Protein AF-A0A7X6SFN0-F1 (afdb_monomer)

Nearest PDB structures (foldseek):
  1f2t-assembly1_A  TM=5.567E-01  e=1.094E-03  Pyrococcus furiosus
  5xg3-assembly1_A  TM=4.156E-01  e=2.829E-03  Bacillus subtilis subsp. subtilis str. 168

Radius of gyration: 26.87 Å; Cα contacts (8 Å, |Δi|>4): 386; chains: 1; bounding box: 76×61×63 Å

Mean predicted aligned error: 12.61 Å

Foldseek 3Di:
DAFAKKWWDQFALRQPHIDIDGADDNDGDDDDDPSPCPVVRLVLVLLFAPAEPPRDDWAFPVRGHDDPGKMKIWDQADPDPVPGDPVSVVCVVVVHGGAIWMWGWDDDPRTIHTHDIPDDCVRRVPDHHYRDDPPDDLLCCQAQNNLLLVLLLQVLVCVVCVVVVGPVVVLVVVVVVQVVVQVDVVNVVVQVVVQVVQCVVQPPDDRDGDGDHDDRRDSVNVSNVDGDWDAPDPDPVRTHRPVPDDPVVSVVVSVVSNVSSDHDPPPDDDPPDPDPDDDDDDDDDPPDDPVNVVVVVVVVVVVVVVVVVCLVSHSHHD

Solvent-accessible surface area (backbone atoms only — not comparable to full-atom values): 18799 Å² total; per-residue (Å²): 61,26,65,31,36,39,36,35,29,14,40,53,70,13,28,88,49,69,46,74,48,79,36,92,40,83,74,68,84,92,82,76,65,91,85,68,31,66,67,42,53,58,50,40,55,55,55,49,40,90,47,45,38,66,74,78,75,89,42,57,32,85,41,49,44,56,85,68,33,37,25,36,42,33,37,36,66,49,91,46,78,89,71,35,41,62,69,45,50,51,34,52,73,73,73,44,74,61,37,54,45,41,19,38,55,41,79,49,96,66,18,56,36,63,55,72,55,79,52,64,62,89,47,51,71,88,47,74,42,81,59,81,66,89,87,62,55,54,53,48,47,50,31,58,77,42,21,62,61,58,39,40,34,52,55,46,44,27,74,76,40,64,87,71,50,39,72,64,49,54,36,55,51,50,47,53,54,50,56,54,54,51,70,33,69,72,47,51,54,49,31,54,53,50,37,54,53,45,57,66,71,45,71,92,55,87,90,75,86,63,78,77,80,75,81,80,73,43,70,71,48,55,22,40,73,48,68,61,64,56,47,96,55,104,41,79,89,68,36,36,54,51,89,83,46,60,67,68,59,46,49,50,48,49,50,51,51,58,56,66,35,54,76,71,82,80,73,71,75,72,80,74,74,85,72,80,80,77,86,80,86,88,88,83,87,75,87,71,50,74,65,56,53,50,49,54,49,51,52,50,52,51,52,52,50,49,53,50,52,52,34,74,72,37,97,75,59,129

Secondary structure (DSSP, 8-state):
-EEEEEEEESBGGGSSS-EEEE--SSS------TTSSHHHHHHHHHHH-SSEESPPPPPBGGGB-SSP-EEEEEEE--SSTTT--HHHHHHHHTTPPPPEEEEEEEEETTEEEE---SS-HHHHTT--EE---TT--HHHHHBTS-THHHHHHHHHHHHH-GGG-HHHHHHHHHHHHHHHHHTSHHHHHHHHHHHHHHHHHTTTS-------PPPP--HHHHHHH-B-EE-SSS-STT-EEGGGS-HHHHHHHHHHHHHHTS--TT-SPPPPP----------------HHHHHHHHHHHHHHHHHHHHHHHTSSS--

Structure (mmCIF, N/CA/C/O backbone):
data_AF-A0A7X6SFN0-F1
#
_entry.id   AF-A0A7X6SFN0-F1
#
loop_
_atom_site.group_PDB
_atom_site.id
_atom_site.type_symbol
_atom_site.label_atom_id
_atom_site.label_alt_id
_atom_site.label_comp_id
_atom_site.label_asym_id
_atom_site.label_entity_id
_atom_site.label_seq_id
_atom_site.pdbx_PDB_ins_code
_atom_site.Cartn_x
_atom_site.Cartn_y
_atom_site.Cartn_z
_atom_site.occupancy
_atom_site.B_iso_or_equiv
_atom_site.auth_seq_id
_atom_site.auth_comp_id
_atom_site.auth_asym_id
_atom_site.auth_atom_id
_atom_site.pdbx_PDB_model_num
ATOM 1 N N . MET A 1 1 ? 5.021 -15.326 -13.298 1.00 91.75 1 MET A N 1
ATOM 2 C CA . MET A 1 1 ? 5.061 -14.004 -13.899 1.00 91.75 1 MET A CA 1
ATOM 3 C C . MET A 1 1 ? 5.845 -13.159 -12.934 1.00 91.75 1 MET A C 1
ATOM 5 O O . MET A 1 1 ? 5.574 -13.228 -11.736 1.00 91.75 1 MET A O 1
ATOM 9 N N . TYR A 1 2 ? 6.841 -12.448 -13.428 1.00 93.81 2 TYR A N 1
ATOM 10 C CA . TYR A 1 2 ? 7.712 -11.588 -12.638 1.00 93.81 2 TYR A CA 1
ATOM 11 C C . TYR A 1 2 ? 8.067 -10.354 -13.460 1.00 93.81 2 TYR A C 1
ATOM 13 O O . TYR A 1 2 ? 7.982 -10.385 -14.687 1.00 93.81 2 TYR A O 1
ATOM 21 N N . LEU A 1 3 ? 8.435 -9.270 -12.780 1.00 95.81 3 LEU A N 1
ATOM 22 C CA . LEU A 1 3 ? 9.024 -8.108 -13.434 1.00 95.81 3 LEU A CA 1
ATOM 23 C C . LEU A 1 3 ? 10.387 -8.544 -13.977 1.00 95.81 3 LEU A C 1
ATOM 25 O O . LEU A 1 3 ? 11.249 -8.880 -13.177 1.00 95.81 3 LEU A O 1
ATOM 29 N N . LYS A 1 4 ? 10.558 -8.591 -15.299 1.00 96.69 4 LYS A N 1
ATOM 30 C CA . LYS A 1 4 ? 11.780 -9.047 -15.976 1.00 96.69 4 LYS A CA 1
ATOM 31 C C . LYS A 1 4 ? 12.773 -7.915 -16.147 1.00 96.69 4 LYS A C 1
ATOM 33 O O . LYS A 1 4 ? 13.965 -8.097 -15.928 1.00 96.69 4 LYS A O 1
ATOM 38 N N . ARG A 1 5 ? 12.292 -6.759 -16.590 1.00 97.44 5 ARG A N 1
ATOM 39 C CA . ARG A 1 5 ? 13.149 -5.653 -16.997 1.00 97.44 5 ARG A CA 1
ATOM 40 C C . ARG A 1 5 ? 12.562 -4.339 -16.531 1.00 97.44 5 ARG A C 1
ATOM 42 O O . ARG A 1 5 ? 11.355 -4.118 -16.621 1.00 97.44 5 ARG A O 1
ATOM 49 N N . ILE A 1 6 ? 13.441 -3.469 -16.057 1.00 97.31 6 ILE A N 1
ATOM 50 C CA . ILE A 1 6 ? 13.146 -2.065 -15.826 1.00 97.31 6 ILE A CA 1
ATOM 51 C C . ILE A 1 6 ? 14.203 -1.201 -16.500 1.00 97.31 6 ILE A C 1
ATOM 53 O O . ILE A 1 6 ? 15.401 -1.455 -16.390 1.00 97.31 6 ILE A O 1
ATOM 57 N N . GLU A 1 7 ? 13.745 -0.166 -17.183 1.00 97.62 7 GLU A N 1
ATOM 58 C CA . GLU A 1 7 ? 14.583 0.829 -17.834 1.00 97.62 7 GLU A CA 1
ATOM 59 C C . GLU A 1 7 ? 14.146 2.217 -17.381 1.00 97.62 7 GLU A C 1
ATOM 61 O O . GLU A 1 7 ? 12.960 2.545 -17.387 1.00 97.62 7 GLU A O 1
ATOM 66 N N . VAL A 1 8 ? 15.109 3.015 -16.929 1.00 97.38 8 VAL A N 1
ATOM 67 C CA . VAL A 1 8 ? 14.873 4.335 -16.347 1.00 97.38 8 VAL A CA 1
ATOM 68 C C . VAL A 1 8 ? 15.702 5.355 -17.102 1.00 97.38 8 VAL A C 1
ATOM 70 O O . VAL A 1 8 ? 16.925 5.239 -17.145 1.00 97.38 8 VAL A O 1
ATOM 73 N N . GLU A 1 9 ? 15.065 6.404 -17.604 1.00 96.62 9 GLU A N 1
ATOM 74 C CA . GLU A 1 9 ? 15.709 7.486 -18.348 1.00 96.62 9 GLU A CA 1
ATOM 75 C C . GLU A 1 9 ? 15.341 8.845 -17.746 1.00 96.62 9 GLU A C 1
ATOM 77 O O . GLU A 1 9 ? 14.193 9.075 -17.355 1.00 96.62 9 GLU A O 1
ATOM 82 N N . GLY A 1 10 ? 16.318 9.747 -17.643 1.00 94.81 10 GLY A N 1
ATOM 83 C CA . GLY A 1 10 ? 16.071 11.127 -17.236 1.00 94.81 10 GLY A CA 1
ATOM 84 C C . GLY A 1 10 ? 15.678 11.294 -15.763 1.00 94.81 10 GLY A C 1
ATOM 85 O O . GLY A 1 10 ? 15.095 12.323 -15.414 1.00 94.81 10 GLY A O 1
ATOM 86 N N . TYR A 1 11 ? 15.985 10.326 -14.886 1.00 96.06 11 TYR A N 1
ATOM 87 C CA . TYR A 1 11 ? 15.599 10.339 -13.468 1.00 96.06 11 TYR A CA 1
ATOM 88 C C . TYR A 1 11 ? 16.749 9.944 -12.523 1.00 96.06 11 TYR A C 1
ATOM 90 O O . TYR A 1 11 ? 17.308 8.852 -12.590 1.00 96.06 11 TYR A O 1
ATOM 98 N N . ARG A 1 12 ? 17.091 10.825 -11.579 1.00 93.62 12 ARG A N 1
ATOM 99 C CA . ARG A 1 12 ? 18.180 10.673 -10.598 1.00 93.62 12 ARG A CA 1
ATOM 100 C C . ARG A 1 12 ? 19.481 10.196 -11.247 1.00 93.62 12 ARG A C 1
ATOM 102 O O . ARG A 1 12 ? 20.026 10.872 -12.109 1.00 93.62 12 ARG A O 1
ATOM 109 N N . ALA A 1 13 ? 19.985 9.029 -10.840 1.00 91.75 13 ALA A N 1
ATOM 110 C CA . ALA A 1 13 ? 21.224 8.466 -11.369 1.00 91.75 13 ALA A CA 1
ATOM 111 C C . ALA A 1 13 ? 21.153 8.163 -12.878 1.00 91.75 13 ALA A C 1
ATOM 113 O O . ALA A 1 13 ? 22.202 8.031 -13.496 1.00 91.75 13 ALA A O 1
ATOM 114 N N . SER A 1 14 ? 19.950 8.091 -13.469 1.00 91.38 14 SER A N 1
ATOM 115 C CA . SER A 1 14 ? 19.765 7.942 -14.915 1.00 91.38 14 SER A CA 1
ATOM 116 C C . SER A 1 14 ? 19.553 9.261 -15.669 1.00 91.38 14 SER A C 1
ATOM 118 O O . SER A 1 14 ? 19.150 9.258 -16.830 1.00 91.38 14 SER A O 1
ATOM 120 N N . ALA A 1 15 ? 19.819 10.410 -15.034 1.00 85.69 15 ALA A N 1
ATOM 121 C CA . ALA A 1 15 ? 19.625 11.726 -15.645 1.00 85.69 15 ALA A CA 1
ATOM 122 C C . ALA A 1 15 ? 20.451 11.944 -16.926 1.00 85.69 15 ALA A C 1
ATOM 124 O O . ALA A 1 15 ? 19.986 12.642 -17.822 1.00 85.69 15 ALA A O 1
ATOM 125 N N . ASN A 1 16 ? 21.650 11.355 -17.004 1.00 85.25 16 ASN A N 1
ATOM 126 C CA . ASN A 1 16 ? 22.573 11.525 -18.134 1.00 85.25 16 ASN A CA 1
ATOM 127 C C . ASN A 1 16 ? 22.670 10.288 -19.038 1.00 85.25 16 ASN A C 1
ATOM 129 O O . ASN A 1 16 ? 23.074 10.406 -20.190 1.00 85.25 16 ASN A O 1
ATOM 133 N N . ALA A 1 17 ? 22.356 9.105 -18.511 1.00 89.94 17 ALA A N 1
ATOM 134 C CA . ALA A 1 17 ? 22.403 7.846 -19.243 1.00 89.94 17 ALA A CA 1
ATOM 135 C C . ALA A 1 17 ? 21.333 6.898 -18.688 1.00 89.94 17 ALA A C 1
ATOM 137 O O . ALA A 1 17 ? 21.180 6.830 -17.465 1.00 89.94 17 ALA A O 1
ATOM 138 N N . PRO A 1 18 ? 20.607 6.160 -19.542 1.00 93.44 18 PRO A N 1
ATOM 139 C CA . PRO A 1 18 ? 19.572 5.252 -19.080 1.00 93.44 18 PRO A CA 1
ATOM 140 C C . PRO A 1 18 ? 20.174 4.136 -18.223 1.00 93.44 18 PRO A C 1
ATOM 142 O O . PRO A 1 18 ? 21.234 3.589 -18.533 1.00 93.44 18 PRO A O 1
ATOM 145 N N . ILE A 1 19 ? 19.479 3.785 -17.142 1.00 95.19 19 ILE A N 1
ATOM 146 C CA . ILE A 1 19 ? 19.819 2.623 -16.319 1.00 95.19 19 ILE A CA 1
ATOM 147 C C . ILE A 1 19 ? 18.834 1.516 -16.664 1.00 95.19 19 ILE A C 1
ATOM 149 O O . ILE A 1 19 ? 17.625 1.689 -16.522 1.00 95.19 19 ILE A O 1
ATOM 153 N N . VAL A 1 20 ? 19.370 0.373 -17.077 1.00 95.69 20 VAL A N 1
ATOM 154 C CA . VAL A 1 20 ? 18.613 -0.850 -17.342 1.00 95.69 20 VAL A CA 1
ATOM 155 C C . VAL A 1 20 ? 18.961 -1.878 -16.274 1.00 95.69 20 VAL A C 1
ATOM 157 O O . VAL A 1 20 ? 20.135 -2.099 -15.978 1.00 95.69 20 VAL A O 1
ATOM 160 N N . CYS A 1 21 ? 17.946 -2.519 -15.707 1.00 95.81 21 CYS A N 1
ATOM 161 C CA . CYS A 1 21 ? 18.104 -3.618 -14.768 1.00 95.81 21 CYS A CA 1
ATOM 162 C C . CYS A 1 21 ? 17.233 -4.797 -15.204 1.00 95.81 21 CYS A C 1
ATOM 164 O O . CYS A 1 21 ? 16.030 -4.646 -15.424 1.00 95.81 21 CYS A O 1
ATOM 166 N N . GLU A 1 22 ? 17.861 -5.966 -15.321 1.00 96.06 22 GLU A N 1
ATOM 167 C CA . GLU A 1 22 ? 17.183 -7.239 -15.550 1.00 96.06 22 GLU A CA 1
ATOM 168 C C . GLU A 1 22 ? 17.081 -8.018 -14.237 1.00 96.06 22 GLU A C 1
ATOM 170 O O . GLU A 1 22 ? 18.016 -8.054 -13.434 1.00 96.06 22 GLU A O 1
ATOM 175 N N . LEU A 1 23 ? 15.919 -8.619 -14.017 1.00 94.75 23 LEU A N 1
ATOM 176 C CA . LEU A 1 23 ? 15.550 -9.367 -12.828 1.00 94.75 23 LEU A CA 1
ATOM 177 C C . LEU A 1 23 ? 15.270 -10.812 -13.245 1.00 94.75 23 LEU A C 1
ATOM 179 O O . LEU A 1 23 ? 14.447 -11.078 -14.120 1.00 94.75 23 LEU A O 1
ATOM 183 N N . CYS A 1 24 ? 15.960 -11.759 -12.615 1.00 88.62 24 CYS A N 1
ATOM 184 C CA . CYS A 1 24 ? 16.024 -13.148 -13.076 1.00 88.62 24 CYS A CA 1
ATOM 185 C C . CYS A 1 24 ? 14.909 -14.054 -12.513 1.00 88.62 24 CYS A C 1
ATOM 187 O O . CYS A 1 24 ? 15.069 -15.274 -12.486 1.00 88.62 24 CYS A O 1
ATOM 189 N N . GLY A 1 25 ? 13.801 -13.486 -12.022 1.00 88.44 25 GLY A N 1
ATOM 190 C CA . GLY A 1 25 ? 12.662 -14.253 -11.510 1.00 88.44 25 GLY A CA 1
ATOM 191 C C . GLY A 1 25 ? 11.831 -13.526 -10.449 1.00 88.44 25 GLY A C 1
ATOM 192 O O . GLY A 1 25 ? 12.028 -12.341 -10.173 1.00 88.44 25 GLY A O 1
ATOM 193 N N . ARG A 1 26 ? 10.901 -14.260 -9.812 1.00 88.44 26 ARG A N 1
ATOM 194 C CA . ARG A 1 26 ? 9.954 -13.730 -8.794 1.00 88.44 26 ARG A CA 1
ATOM 195 C C . ARG A 1 26 ? 10.626 -13.180 -7.541 1.00 88.44 26 ARG A C 1
ATOM 197 O O . ARG A 1 26 ? 10.043 -12.345 -6.858 1.00 88.44 26 ARG A O 1
ATOM 204 N N . PHE A 1 27 ? 11.818 -13.674 -7.232 1.00 89.56 27 PHE A N 1
ATOM 205 C CA . PHE A 1 27 ? 12.669 -13.141 -6.183 1.00 89.56 27 PHE A CA 1
ATOM 206 C C . PHE A 1 27 ? 13.972 -12.689 -6.824 1.00 89.56 27 PHE A C 1
ATOM 208 O O . PHE A 1 27 ? 14.650 -13.479 -7.477 1.00 89.56 27 PHE A O 1
ATOM 215 N N . SER A 1 28 ? 14.301 -11.416 -6.645 1.00 91.12 28 SER A N 1
ATOM 216 C CA . SER A 1 28 ? 15.507 -10.810 -7.193 1.00 91.12 28 SER A CA 1
ATOM 217 C C . SER A 1 28 ? 16.139 -9.902 -6.147 1.00 91.12 28 SER A C 1
ATOM 219 O O . SER A 1 28 ? 15.439 -9.225 -5.394 1.00 91.12 28 SER A O 1
ATOM 221 N N . LEU A 1 29 ? 17.470 -9.888 -6.110 1.00 91.06 29 LEU A N 1
ATOM 222 C CA . LEU A 1 29 ? 18.250 -9.051 -5.208 1.00 91.06 29 LEU A CA 1
ATOM 223 C C . LEU A 1 29 ? 19.078 -8.066 -6.033 1.00 91.06 29 LEU A C 1
ATOM 225 O O . LEU A 1 29 ? 19.897 -8.474 -6.852 1.00 91.06 29 LEU A O 1
ATOM 229 N N . ILE A 1 30 ? 18.881 -6.770 -5.794 1.00 90.81 30 ILE A N 1
ATOM 230 C CA . ILE A 1 30 ? 19.645 -5.713 -6.462 1.00 90.81 30 ILE A CA 1
ATOM 231 C C . ILE A 1 30 ? 20.835 -5.338 -5.578 1.00 90.81 30 ILE A C 1
ATOM 233 O O . ILE A 1 30 ? 20.673 -4.767 -4.498 1.00 90.81 30 ILE A O 1
ATOM 237 N N . LEU A 1 31 ? 22.039 -5.640 -6.059 1.00 90.88 31 LEU A N 1
ATOM 238 C CA . LEU A 1 31 ? 23.306 -5.327 -5.399 1.00 90.88 31 LEU A CA 1
ATOM 239 C C . LEU A 1 31 ? 24.091 -4.300 -6.216 1.00 90.88 31 LEU A C 1
ATOM 241 O O . LEU A 1 31 ? 23.944 -4.199 -7.430 1.00 90.88 31 LEU A O 1
ATOM 245 N N . GLY A 1 32 ? 24.937 -3.520 -5.549 1.00 89.88 32 GLY A N 1
ATOM 246 C CA . GLY A 1 32 ? 25.776 -2.530 -6.219 1.00 89.88 32 GLY A CA 1
ATOM 247 C C . GLY A 1 32 ? 26.429 -1.556 -5.250 1.00 89.88 32 GLY A C 1
ATOM 248 O O . GLY A 1 32 ? 25.994 -1.417 -4.103 1.00 89.88 32 GLY A O 1
ATOM 249 N N . ALA A 1 33 ? 27.457 -0.852 -5.720 1.00 89.19 33 ALA A N 1
ATOM 250 C CA . ALA A 1 33 ? 28.171 0.160 -4.945 1.00 89.19 33 ALA A CA 1
ATOM 251 C C . ALA A 1 33 ? 27.271 1.347 -4.547 1.00 89.19 33 ALA A C 1
ATOM 253 O O . ALA A 1 33 ? 26.186 1.565 -5.100 1.00 89.19 33 ALA A O 1
ATOM 254 N N . ASN A 1 34 ? 27.699 2.137 -3.563 1.00 86.25 34 ASN A N 1
ATOM 255 C CA . ASN A 1 34 ? 27.007 3.382 -3.222 1.00 86.25 34 ASN A CA 1
ATOM 256 C C . ASN A 1 34 ? 27.002 4.327 -4.433 1.00 86.25 34 ASN A C 1
ATOM 258 O O . ASN A 1 34 ? 27.996 4.436 -5.140 1.00 86.25 34 ASN A O 1
ATOM 262 N N . GLY A 1 35 ? 25.858 4.960 -4.702 1.00 83.00 35 GLY A N 1
ATOM 263 C CA . GLY A 1 35 ? 25.683 5.821 -5.877 1.00 83.00 35 GLY A CA 1
ATOM 264 C C . GLY A 1 35 ? 25.384 5.096 -7.197 1.00 83.00 35 GLY A C 1
ATOM 265 O O . GLY A 1 35 ? 25.063 5.764 -8.170 1.00 83.00 35 GLY A O 1
ATOM 266 N N . SER A 1 36 ? 25.373 3.757 -7.248 1.00 88.56 36 SER A N 1
ATOM 267 C CA . SER A 1 36 ? 25.144 2.994 -8.493 1.00 88.56 36 SER A CA 1
ATOM 268 C C . SER A 1 36 ? 23.703 3.022 -9.037 1.00 88.56 36 SER A C 1
ATOM 270 O O . SER A 1 36 ? 23.367 2.240 -9.919 1.00 88.56 36 SER A O 1
ATOM 272 N N . GLY A 1 37 ? 22.812 3.842 -8.473 1.00 90.00 37 GLY A N 1
ATOM 273 C CA . GLY A 1 37 ? 21.417 3.935 -8.919 1.00 90.00 37 GLY A CA 1
ATOM 274 C C . GLY A 1 37 ? 20.446 2.895 -8.343 1.00 90.00 37 GLY A C 1
ATOM 275 O O . GLY A 1 37 ? 19.316 2.821 -8.809 1.00 90.00 37 GLY A O 1
ATOM 276 N N . LYS A 1 38 ? 20.808 2.135 -7.297 1.00 92.38 38 LYS A N 1
ATOM 277 C CA . LYS A 1 38 ? 19.878 1.183 -6.639 1.00 92.38 38 LYS A CA 1
ATOM 278 C C . LYS A 1 38 ? 18.567 1.846 -6.195 1.00 92.38 38 LYS A C 1
ATOM 280 O O . LYS A 1 38 ? 17.485 1.345 -6.482 1.00 92.38 38 LYS A O 1
ATOM 285 N N . THR A 1 39 ? 18.669 2.998 -5.530 1.00 90.75 39 THR A N 1
ATOM 286 C CA . THR A 1 39 ? 17.506 3.791 -5.102 1.00 90.75 39 THR A CA 1
ATOM 287 C C . THR A 1 39 ? 16.709 4.305 -6.298 1.00 90.75 39 THR A C 1
ATOM 289 O O . THR A 1 39 ? 15.486 4.281 -6.255 1.00 90.75 39 THR A O 1
ATOM 292 N N . THR A 1 40 ? 17.390 4.696 -7.383 1.00 94.25 40 THR A N 1
ATOM 293 C CA . THR A 1 40 ? 16.752 5.105 -8.642 1.00 94.25 40 THR A CA 1
ATOM 294 C C . THR A 1 40 ? 15.875 3.991 -9.196 1.00 94.25 40 THR A C 1
ATOM 296 O O . THR A 1 40 ? 14.718 4.248 -9.498 1.00 94.25 40 THR A O 1
ATOM 299 N N . ILE A 1 41 ? 16.389 2.758 -9.278 1.00 94.81 41 ILE A N 1
ATOM 300 C CA . ILE A 1 41 ? 15.607 1.602 -9.735 1.00 94.81 41 ILE A CA 1
ATOM 301 C C . ILE A 1 41 ? 14.414 1.350 -8.810 1.00 94.81 41 ILE A C 1
ATOM 303 O O . ILE A 1 41 ? 13.295 1.214 -9.291 1.00 94.81 41 ILE A O 1
ATOM 307 N N . ASN A 1 42 ? 14.630 1.334 -7.494 1.00 92.12 42 ASN A N 1
ATOM 308 C CA . ASN A 1 42 ? 13.571 1.029 -6.532 1.00 92.12 42 ASN A CA 1
ATOM 309 C C . ASN A 1 42 ? 12.404 2.035 -6.602 1.00 92.12 42 ASN A C 1
ATOM 311 O O . ASN A 1 42 ? 11.239 1.655 -6.686 1.00 92.12 42 ASN A O 1
ATOM 315 N N . GLU A 1 43 ? 12.716 3.331 -6.641 1.00 92.88 43 GLU A N 1
ATOM 316 C CA . GLU A 1 43 ? 11.704 4.377 -6.799 1.00 92.88 43 GLU A CA 1
ATOM 317 C C . GLU A 1 43 ? 11.069 4.360 -8.192 1.00 92.88 43 GLU A C 1
ATOM 319 O O . GLU A 1 43 ? 9.867 4.581 -8.312 1.00 92.88 43 GLU A O 1
ATOM 324 N N . ALA A 1 44 ? 11.839 4.063 -9.243 1.00 95.25 44 ALA A N 1
ATOM 325 C CA . ALA A 1 44 ? 11.320 3.971 -10.602 1.00 95.25 44 ALA A CA 1
ATOM 326 C C . ALA A 1 44 ? 10.301 2.833 -10.751 1.00 95.25 44 ALA A C 1
ATOM 328 O O . ALA A 1 44 ? 9.277 3.044 -11.395 1.00 95.25 44 ALA A O 1
ATOM 329 N N . ILE A 1 45 ? 10.511 1.676 -10.103 1.00 95.38 45 ILE A N 1
ATOM 330 C CA . ILE A 1 45 ? 9.495 0.612 -10.035 1.00 95.38 45 ILE A CA 1
ATOM 331 C C . ILE A 1 45 ? 8.201 1.197 -9.461 1.00 95.38 45 ILE A C 1
ATOM 333 O O . ILE A 1 45 ? 7.148 1.081 -10.081 1.00 95.38 45 ILE A O 1
ATOM 337 N N . ALA A 1 46 ? 8.267 1.895 -8.329 1.00 94.00 46 ALA A N 1
ATOM 338 C CA . ALA A 1 46 ? 7.079 2.483 -7.715 1.00 94.00 46 ALA A CA 1
ATOM 339 C C . ALA A 1 46 ? 6.425 3.604 -8.543 1.00 94.00 46 ALA A C 1
ATOM 341 O O . ALA A 1 46 ? 5.197 3.670 -8.600 1.00 94.00 46 ALA A O 1
ATOM 342 N N . LEU A 1 47 ? 7.211 4.426 -9.244 1.00 94.88 47 LEU A N 1
ATOM 343 C CA . LEU A 1 47 ? 6.702 5.439 -10.171 1.00 94.88 47 LEU A CA 1
ATOM 344 C C . LEU A 1 47 ? 6.054 4.820 -11.414 1.00 94.88 47 LEU A C 1
ATOM 346 O O . LEU A 1 47 ? 5.049 5.344 -11.883 1.00 94.88 47 LEU A O 1
ATOM 350 N N . ALA A 1 48 ? 6.579 3.712 -11.940 1.00 95.62 48 ALA A N 1
ATOM 351 C CA . ALA A 1 48 ? 6.047 3.057 -13.135 1.00 95.62 48 ALA A CA 1
ATOM 352 C C . ALA A 1 48 ? 4.658 2.450 -12.911 1.00 95.62 48 ALA A C 1
ATOM 354 O O . ALA A 1 48 ? 3.860 2.407 -13.842 1.00 95.62 48 ALA A O 1
ATOM 355 N N . HIS A 1 49 ? 4.349 2.007 -11.691 1.00 94.94 49 HIS A N 1
ATOM 356 C CA . HIS A 1 49 ? 3.098 1.317 -11.381 1.00 94.94 49 HIS A CA 1
ATOM 357 C C . HIS A 1 49 ? 1.990 2.316 -11.019 1.00 94.94 49 HIS A C 1
ATOM 359 O O . HIS A 1 49 ? 2.117 3.035 -10.025 1.00 94.94 49 HIS A O 1
ATOM 365 N N . PRO A 1 50 ? 0.880 2.380 -11.782 1.00 91.19 50 PRO A N 1
ATOM 366 C CA . PRO A 1 50 ? -0.225 3.298 -11.483 1.00 91.19 50 PRO A CA 1
ATOM 367 C C . PRO A 1 50 ? -0.914 2.990 -10.157 1.00 91.19 50 PRO A C 1
ATOM 369 O O . PRO A 1 50 ? -1.361 3.897 -9.459 1.00 91.19 50 PRO A O 1
ATOM 372 N N . ARG A 1 51 ? -0.971 1.704 -9.810 1.00 89.12 51 ARG A N 1
ATOM 373 C CA . ARG A 1 51 ? -1.658 1.177 -8.637 1.00 89.12 51 ARG A CA 1
ATOM 374 C C . ARG A 1 51 ? -0.625 0.700 -7.611 1.00 89.12 51 ARG A C 1
ATOM 376 O O . ARG A 1 51 ? -0.336 -0.492 -7.529 1.00 89.12 51 ARG A O 1
ATOM 383 N N . SER A 1 52 ? -0.035 1.638 -6.871 1.00 86.88 52 SER A N 1
ATOM 384 C CA . SER A 1 52 ? 0.989 1.359 -5.856 1.00 86.88 52 SER A CA 1
ATOM 385 C C . SER A 1 52 ? 0.575 1.806 -4.454 1.00 86.88 52 SER A C 1
ATOM 387 O O . SER A 1 52 ? -0.102 2.823 -4.282 1.00 86.88 52 SER A O 1
ATOM 389 N N . PHE A 1 53 ? 0.996 1.037 -3.451 1.00 76.19 53 PHE A N 1
ATOM 390 C CA . PHE A 1 53 ? 0.806 1.349 -2.040 1.00 76.19 53 PHE A CA 1
ATOM 391 C C . PHE A 1 53 ? 2.073 1.022 -1.224 1.00 76.19 53 PHE A C 1
ATOM 393 O O . PHE A 1 53 ? 2.684 -0.020 -1.465 1.00 76.19 53 PHE A O 1
ATOM 400 N N . PRO A 1 54 ? 2.466 1.869 -0.252 1.00 75.56 54 PRO A N 1
ATOM 401 C CA . PRO A 1 54 ? 1.983 3.227 -0.045 1.00 75.56 54 PRO A CA 1
ATOM 402 C C . PRO A 1 54 ? 2.413 4.126 -1.206 1.00 75.56 54 PRO A C 1
ATOM 404 O O . PRO A 1 54 ? 3.319 3.799 -1.978 1.00 75.56 54 PRO A O 1
ATOM 407 N N . ARG A 1 55 ? 1.755 5.280 -1.341 1.00 79.94 55 ARG A N 1
ATOM 408 C CA . ARG A 1 55 ? 2.220 6.289 -2.294 1.00 79.94 55 ARG A CA 1
ATOM 409 C C . ARG A 1 55 ? 3.600 6.771 -1.862 1.00 79.94 55 ARG A C 1
ATOM 411 O O . ARG A 1 55 ? 3.831 7.033 -0.683 1.00 79.94 55 ARG A O 1
ATOM 418 N N . LEU A 1 56 ? 4.506 6.894 -2.828 1.00 84.31 56 LEU A N 1
ATOM 419 C CA . LEU A 1 56 ? 5.816 7.482 -2.582 1.00 84.31 56 LEU A CA 1
ATOM 420 C C . LEU A 1 56 ? 5.660 8.897 -2.019 1.00 84.31 56 LEU A C 1
ATOM 422 O O . LEU A 1 56 ? 4.797 9.660 -2.461 1.00 84.31 56 LEU A O 1
ATOM 426 N N . ALA A 1 57 ? 6.537 9.253 -1.080 1.00 85.81 57 ALA A N 1
ATOM 427 C CA . ALA A 1 57 ? 6.686 10.639 -0.666 1.00 85.81 57 ALA A CA 1
ATOM 428 C C . ALA A 1 57 ? 7.018 11.515 -1.893 1.00 85.81 57 ALA A C 1
ATOM 430 O O . ALA A 1 57 ? 7.721 11.043 -2.795 1.00 85.81 57 ALA A O 1
ATOM 431 N N . PRO A 1 58 ? 6.539 12.772 -1.950 1.00 90.12 58 PRO A N 1
ATOM 432 C CA . PRO A 1 58 ? 6.826 13.662 -3.067 1.00 90.12 58 PRO A CA 1
ATOM 433 C C . PRO A 1 58 ? 8.333 13.794 -3.312 1.00 90.12 58 PRO A C 1
ATOM 435 O O . PRO A 1 58 ? 9.091 14.170 -2.419 1.00 90.12 58 PRO A O 1
ATOM 438 N N . ILE A 1 59 ? 8.767 13.488 -4.534 1.00 93.12 59 ILE A N 1
ATOM 439 C CA . ILE A 1 59 ? 10.165 13.621 -4.954 1.00 93.12 59 ILE A CA 1
ATOM 440 C C . ILE A 1 59 ? 10.345 14.997 -5.585 1.00 93.12 59 ILE A C 1
ATOM 442 O O . ILE A 1 59 ? 9.522 15.416 -6.395 1.00 93.12 59 ILE A O 1
ATOM 446 N N . ASP A 1 60 ? 11.417 15.700 -5.234 1.00 94.88 60 ASP A N 1
ATOM 447 C CA . ASP A 1 60 ? 11.733 17.009 -5.803 1.00 94.88 60 ASP A CA 1
ATOM 448 C C . ASP A 1 60 ? 12.024 16.918 -7.314 1.00 94.88 60 ASP A C 1
ATOM 450 O O . ASP A 1 60 ? 12.738 16.028 -7.780 1.00 94.88 60 ASP A O 1
ATOM 454 N N . ALA A 1 61 ? 11.483 17.851 -8.099 1.00 94.25 61 ALA A N 1
ATOM 455 C CA . ALA A 1 61 ? 11.640 17.885 -9.551 1.00 94.25 61 ALA A CA 1
ATOM 456 C C . ALA A 1 61 ? 13.094 18.090 -10.020 1.00 94.25 61 ALA A C 1
ATOM 458 O O . ALA A 1 61 ? 13.395 17.832 -11.187 1.00 94.25 61 ALA A O 1
ATOM 459 N N . THR A 1 62 ? 14.003 18.537 -9.149 1.00 94.25 62 THR A N 1
ATOM 460 C CA . THR A 1 62 ? 15.459 18.561 -9.391 1.00 94.25 62 THR A CA 1
ATOM 461 C C . THR A 1 62 ? 16.044 17.171 -9.628 1.00 94.25 62 THR A C 1
ATOM 463 O O . THR A 1 62 ? 17.096 17.058 -10.250 1.00 94.25 62 THR A O 1
ATOM 466 N N . ALA A 1 63 ? 15.341 16.108 -9.225 1.00 93.69 63 ALA A N 1
ATOM 467 C CA . ALA A 1 63 ? 15.704 14.738 -9.555 1.00 93.69 63 ALA A CA 1
ATOM 468 C C . ALA A 1 63 ? 15.572 14.412 -11.056 1.00 93.69 63 ALA A C 1
ATOM 470 O O . ALA A 1 63 ? 16.064 13.370 -11.481 1.00 93.69 63 ALA A O 1
ATOM 471 N N . LEU A 1 64 ? 14.908 15.243 -11.866 1.00 94.81 64 LEU A N 1
ATOM 472 C CA . LEU A 1 64 ? 14.737 14.997 -13.302 1.00 94.81 64 LEU A CA 1
ATOM 473 C C . LEU A 1 64 ? 15.864 15.624 -14.131 1.00 94.81 64 LEU A C 1
ATOM 475 O O . LEU A 1 64 ? 16.176 16.804 -13.978 1.00 94.81 64 LEU A O 1
ATOM 479 N N . GLY A 1 65 ? 16.411 14.834 -15.058 1.00 92.56 65 GLY A N 1
ATOM 480 C CA . GLY A 1 65 ? 17.413 15.242 -16.047 1.00 92.56 65 GLY A CA 1
ATOM 481 C C . GLY A 1 65 ? 16.809 15.895 -17.293 1.00 92.56 65 GLY A C 1
ATOM 482 O O . GLY A 1 65 ? 15.678 16.389 -17.273 1.00 92.56 65 GLY A O 1
ATOM 483 N N . ALA A 1 66 ? 17.550 15.905 -18.403 1.00 90.38 66 ALA A N 1
ATOM 484 C CA . ALA A 1 66 ? 17.012 16.316 -19.703 1.00 90.38 66 ALA A CA 1
ATOM 485 C C . ALA A 1 66 ? 15.938 15.325 -20.194 1.00 90.38 66 ALA A C 1
ATOM 487 O O . ALA A 1 66 ? 15.844 14.208 -19.696 1.00 90.38 66 ALA A O 1
ATOM 488 N N . THR A 1 67 ? 15.089 15.745 -21.132 1.00 89.44 67 THR A N 1
ATOM 489 C CA . THR A 1 67 ? 14.202 14.818 -21.854 1.00 89.44 67 THR A CA 1
ATOM 490 C C . THR A 1 67 ? 15.026 13.971 -22.829 1.00 89.44 67 THR A C 1
ATOM 492 O O . THR A 1 67 ? 15.929 14.541 -23.447 1.00 89.44 67 THR A O 1
ATOM 495 N N . PRO A 1 68 ? 14.714 12.677 -23.022 1.00 92.38 68 PRO A N 1
ATOM 496 C CA . PRO A 1 68 ? 13.507 11.962 -22.585 1.00 92.38 68 PRO A CA 1
ATOM 497 C C . PRO A 1 68 ? 13.496 11.589 -21.095 1.00 92.38 68 PRO A C 1
ATOM 499 O O . PRO A 1 68 ? 14.534 11.466 -20.458 1.00 92.38 68 PRO A O 1
ATOM 502 N N . ARG A 1 69 ? 12.294 11.443 -20.522 1.00 95.06 69 ARG A N 1
ATOM 503 C CA . ARG A 1 69 ? 12.090 11.082 -19.110 1.00 95.06 69 ARG A CA 1
ATOM 504 C C . ARG A 1 69 ? 10.997 10.035 -19.008 1.00 95.06 69 ARG A C 1
ATOM 506 O O . ARG A 1 69 ? 9.821 10.363 -19.167 1.00 95.06 69 ARG A O 1
ATOM 513 N N . ALA A 1 70 ? 11.369 8.795 -18.743 1.00 97.00 70 ALA A N 1
ATOM 514 C CA . ALA A 1 70 ? 10.408 7.709 -18.664 1.00 97.00 70 ALA A CA 1
ATOM 515 C C . ALA A 1 70 ? 10.927 6.563 -17.802 1.00 97.00 70 ALA A C 1
ATOM 517 O O . ALA A 1 70 ? 12.134 6.366 -17.642 1.00 97.00 70 ALA A O 1
ATOM 518 N N . VAL A 1 71 ? 9.983 5.783 -17.285 1.00 97.56 71 VAL A N 1
ATOM 519 C CA . VAL A 1 71 ? 10.253 4.450 -16.756 1.00 97.56 71 VAL A CA 1
ATOM 520 C C . VAL A 1 71 ? 9.523 3.440 -17.622 1.00 97.56 71 VAL A C 1
ATOM 522 O O . VAL A 1 71 ? 8.335 3.600 -17.895 1.00 97.56 71 VAL A O 1
ATOM 525 N N . ARG A 1 72 ? 10.224 2.400 -18.056 1.00 97.81 72 ARG A N 1
ATOM 526 C CA . ARG A 1 72 ? 9.662 1.262 -18.786 1.00 97.81 72 ARG A CA 1
ATOM 527 C C . ARG A 1 72 ? 9.787 0.022 -17.931 1.00 97.81 72 ARG A C 1
ATOM 529 O O . ARG A 1 72 ? 10.839 -0.213 -17.339 1.00 97.81 72 ARG A O 1
ATOM 536 N N . VAL A 1 73 ? 8.722 -0.761 -17.880 1.00 97.69 73 VAL A N 1
ATOM 537 C CA . VAL A 1 73 ? 8.693 -2.039 -17.178 1.00 97.69 73 VAL A CA 1
ATOM 538 C C . VAL A 1 73 ? 8.180 -3.122 -18.107 1.00 97.69 73 VAL A C 1
ATOM 540 O O 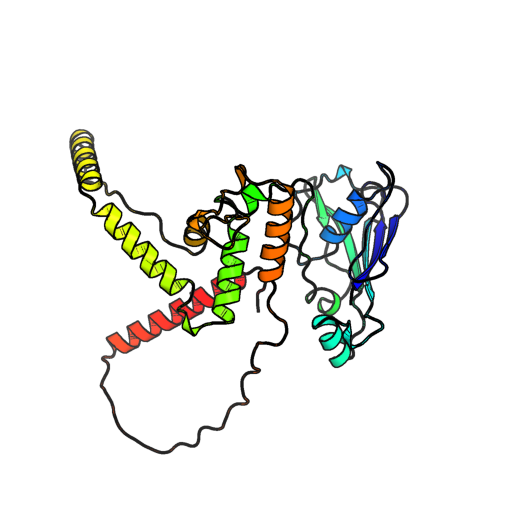. VAL A 1 73 ? 7.230 -2.922 -18.862 1.00 97.69 73 VAL A O 1
ATOM 543 N N . GLU A 1 74 ? 8.814 -4.284 -18.036 1.00 97.25 74 GLU A N 1
ATOM 544 C CA . GLU A 1 74 ? 8.431 -5.458 -18.808 1.00 97.25 74 GLU A CA 1
ATOM 545 C C . GLU A 1 74 ? 8.357 -6.659 -17.880 1.00 97.25 74 GLU A C 1
ATOM 547 O O . GLU A 1 74 ? 9.282 -6.928 -17.107 1.00 97.25 74 GLU A O 1
ATOM 552 N N . TYR A 1 75 ? 7.256 -7.394 -17.966 1.00 96.62 75 TYR A N 1
ATOM 553 C CA . TYR A 1 75 ? 7.060 -8.640 -17.249 1.00 96.62 75 TYR A CA 1
ATOM 554 C C . TYR A 1 75 ? 7.327 -9.833 -18.153 1.00 96.62 75 TYR A C 1
ATOM 556 O O . TYR A 1 75 ? 7.213 -9.775 -19.375 1.00 96.62 75 TYR A O 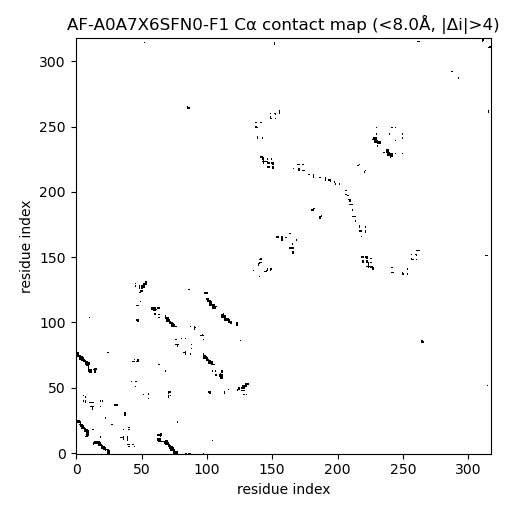1
ATOM 564 N N . GLU A 1 76 ? 7.619 -10.959 -17.521 1.00 95.62 76 GLU A N 1
ATOM 565 C CA . GLU A 1 76 ? 7.766 -12.242 -18.188 1.00 95.62 76 GLU A CA 1
ATOM 566 C C . GLU A 1 76 ? 6.980 -13.311 -17.448 1.00 95.62 76 GLU A C 1
ATOM 568 O O . GLU A 1 76 ? 6.826 -13.271 -16.224 1.00 95.62 76 GLU A O 1
ATOM 573 N N . PHE A 1 77 ? 6.440 -14.263 -18.202 1.00 94.69 77 PHE A N 1
ATOM 574 C CA . PHE A 1 77 ? 5.803 -15.439 -17.634 1.00 94.69 77 PHE A CA 1
ATOM 575 C C . PHE A 1 77 ? 6.838 -16.397 -17.047 1.00 94.69 77 PHE A C 1
ATOM 577 O O . PHE A 1 77 ? 7.973 -16.465 -17.501 1.00 94.69 77 PHE A O 1
ATOM 584 N N . GLU A 1 78 ? 6.428 -17.192 -16.060 1.00 91.88 78 GLU A N 1
ATOM 585 C CA . GLU A 1 78 ? 7.287 -18.293 -15.620 1.00 91.88 78 GLU A CA 1
ATOM 586 C C . GLU A 1 78 ? 7.393 -19.349 -16.717 1.00 91.88 78 GLU A C 1
ATOM 588 O O . GLU A 1 78 ? 6.410 -19.656 -17.407 1.00 91.88 78 GLU A O 1
ATOM 593 N N . THR A 1 79 ? 8.576 -19.950 -16.818 1.00 86.06 79 THR A N 1
ATOM 594 C CA . THR A 1 79 ? 8.842 -21.069 -17.728 1.00 86.06 79 THR A CA 1
ATOM 595 C C . THR A 1 79 ? 8.057 -22.320 -17.323 1.00 86.06 79 THR A C 1
ATOM 597 O O . THR A 1 79 ? 7.574 -23.055 -18.179 1.00 86.06 79 THR A O 1
ATOM 600 N N . GLY A 1 80 ? 7.866 -22.546 -16.017 1.00 82.12 80 GLY A N 1
ATOM 601 C CA . GLY A 1 80 ? 7.090 -23.667 -15.481 1.00 82.12 80 GLY A CA 1
ATOM 602 C C . GLY A 1 80 ? 5.641 -23.297 -15.154 1.00 82.12 80 GLY A C 1
ATOM 603 O O . GLY A 1 80 ? 5.394 -22.418 -14.329 1.00 82.12 80 GLY A O 1
ATOM 604 N N . ALA A 1 81 ? 4.671 -24.034 -15.706 1.00 79.94 81 ALA A N 1
ATOM 605 C CA . ALA A 1 81 ? 3.240 -23.818 -15.443 1.00 79.94 81 ALA A CA 1
ATOM 606 C C . ALA A 1 81 ? 2.853 -23.964 -13.956 1.00 79.94 81 ALA A C 1
ATOM 608 O O . ALA A 1 81 ? 1.961 -23.266 -13.473 1.00 79.94 81 ALA A O 1
ATOM 609 N N . SER A 1 82 ? 3.551 -24.827 -13.209 1.00 82.38 82 SER A N 1
ATOM 610 C CA . SER A 1 82 ? 3.358 -25.005 -11.763 1.00 82.38 82 SER A CA 1
ATOM 611 C C . SER A 1 82 ? 3.875 -23.828 -10.929 1.00 82.38 82 SER A C 1
ATOM 613 O O . SER A 1 82 ? 3.365 -23.587 -9.840 1.00 82.38 82 SER A O 1
ATOM 615 N N . ARG A 1 83 ? 4.855 -23.071 -11.441 1.00 84.25 83 ARG A N 1
ATOM 616 C CA . ARG A 1 83 ? 5.449 -21.897 -10.774 1.00 84.25 83 ARG A CA 1
ATOM 617 C C . ARG A 1 83 ? 4.725 -20.594 -11.103 1.00 84.25 83 ARG A C 1
ATOM 619 O O . ARG A 1 83 ? 4.939 -19.577 -10.438 1.00 84.25 83 ARG A O 1
ATOM 626 N N . GLU A 1 84 ? 3.883 -20.624 -12.131 1.00 88.88 84 GLU A N 1
ATOM 627 C CA . GLU A 1 84 ? 3.111 -19.482 -12.590 1.00 88.88 84 GLU A CA 1
ATOM 628 C C . GLU A 1 84 ? 2.086 -19.047 -11.533 1.00 88.88 84 GLU A C 1
ATOM 630 O O . GLU A 1 84 ? 1.359 -19.866 -10.966 1.00 88.88 84 GLU A O 1
ATOM 635 N N . GLY A 1 85 ? 2.030 -17.741 -11.270 1.00 86.50 85 GLY A N 1
ATOM 636 C CA . GLY A 1 85 ? 1.062 -17.166 -10.335 1.00 86.50 85 GLY A CA 1
ATOM 637 C C . GLY A 1 85 ? -0.344 -17.122 -10.936 1.00 86.50 85 GLY A C 1
ATOM 638 O O . GLY A 1 85 ? -0.507 -17.245 -12.150 1.00 86.50 85 GLY A O 1
ATOM 639 N N . ALA A 1 86 ? -1.361 -16.898 -10.102 1.00 86.56 86 ALA A N 1
ATOM 640 C CA . ALA A 1 86 ? -2.755 -16.835 -10.547 1.00 86.56 86 ALA A CA 1
ATOM 641 C C . ALA A 1 86 ? -2.976 -15.805 -11.670 1.00 86.56 86 ALA A C 1
ATOM 643 O O . ALA A 1 86 ? -3.541 -16.149 -12.704 1.00 86.56 86 ALA A O 1
ATOM 644 N N . LEU A 1 87 ? -2.422 -14.593 -11.531 1.00 87.12 87 LEU A N 1
ATOM 645 C CA . LEU A 1 87 ? -2.499 -13.553 -12.564 1.00 87.12 87 LEU A CA 1
ATOM 646 C C . LEU A 1 87 ? -1.871 -13.998 -13.896 1.00 87.12 87 LEU A C 1
ATOM 648 O O . LEU A 1 87 ? -2.454 -13.803 -14.959 1.00 87.12 87 LEU A O 1
ATOM 652 N N . GLY A 1 88 ? -0.703 -14.644 -13.850 1.00 89.75 88 GLY A N 1
ATOM 653 C CA . GLY A 1 88 ? -0.049 -15.152 -15.056 1.00 89.75 88 GLY A CA 1
ATOM 654 C C . GLY A 1 88 ? -0.847 -16.272 -15.730 1.00 89.75 88 GLY A C 1
ATOM 655 O O . GLY A 1 88 ? -0.972 -16.285 -16.953 1.00 89.75 88 GLY A O 1
ATOM 656 N N . LYS A 1 89 ? -1.447 -17.178 -14.943 1.00 90.44 89 LYS A N 1
ATOM 657 C CA . LYS A 1 89 ? -2.353 -18.228 -15.443 1.00 90.44 89 LYS A CA 1
ATOM 658 C C . LYS A 1 89 ? -3.619 -17.634 -16.063 1.00 90.44 89 LYS A C 1
ATOM 660 O O . LYS A 1 89 ? -4.031 -18.078 -17.131 1.00 90.44 89 LYS A O 1
ATOM 665 N N . HIS A 1 90 ? -4.209 -16.631 -15.418 1.00 88.44 90 HIS A N 1
ATOM 666 C CA . HIS A 1 90 ? -5.398 -15.934 -15.898 1.00 88.44 90 HIS A CA 1
ATOM 667 C C . HIS A 1 90 ? -5.136 -15.236 -17.240 1.00 88.44 90 HIS A C 1
ATOM 669 O O . HIS A 1 90 ? -5.856 -15.478 -18.205 1.00 88.44 90 HIS A O 1
ATOM 675 N N . ARG A 1 91 ? -4.044 -14.468 -17.356 1.00 91.25 91 ARG A N 1
ATOM 676 C CA . ARG A 1 91 ? -3.661 -13.816 -18.622 1.00 91.25 91 ARG A CA 1
ATOM 677 C C . ARG A 1 91 ? -3.400 -14.821 -19.743 1.00 91.25 91 ARG A C 1
ATOM 679 O O . ARG A 1 91 ? -3.931 -14.647 -20.835 1.00 91.25 91 ARG A O 1
ATOM 686 N N . LYS A 1 92 ? -2.672 -15.910 -19.458 1.00 91.06 92 LYS A N 1
ATOM 687 C CA . LYS A 1 92 ? -2.457 -17.012 -20.416 1.00 91.06 92 LYS A CA 1
ATOM 688 C C . LYS A 1 92 ? -3.779 -17.620 -20.899 1.00 91.06 92 LYS A C 1
ATOM 690 O O . LYS A 1 92 ? -3.912 -17.890 -22.086 1.00 91.06 92 LYS A O 1
ATOM 695 N N . ARG A 1 93 ? -4.764 -17.802 -20.007 1.00 90.38 93 ARG A N 1
ATOM 696 C CA . ARG A 1 93 ? -6.105 -18.311 -20.353 1.00 90.38 93 ARG A CA 1
ATOM 697 C C . ARG A 1 93 ? -6.863 -17.367 -21.288 1.00 90.38 93 ARG A C 1
ATOM 699 O O . ARG A 1 93 ? -7.531 -17.839 -22.196 1.00 90.38 93 ARG A O 1
ATOM 706 N N . LEU A 1 94 ? -6.722 -16.058 -21.088 1.00 90.31 94 LEU A N 1
ATOM 707 C CA . LEU A 1 94 ? -7.296 -15.028 -21.960 1.00 90.31 94 LEU A CA 1
ATOM 708 C C . LEU A 1 94 ? -6.504 -14.814 -23.265 1.00 90.31 94 LEU A C 1
ATOM 710 O O . LEU A 1 94 ? -6.849 -13.933 -24.046 1.00 90.31 94 LEU A O 1
ATOM 714 N N . GLY A 1 95 ? -5.425 -15.571 -23.503 1.00 90.69 95 GLY A N 1
ATOM 715 C CA . GLY A 1 95 ? -4.554 -15.385 -24.667 1.00 90.69 95 GLY A CA 1
ATOM 716 C C . GLY A 1 95 ? -3.726 -14.094 -24.630 1.00 90.69 95 GLY A C 1
ATOM 717 O O . GLY A 1 95 ? -3.189 -13.681 -25.655 1.00 90.69 95 GLY A O 1
ATOM 718 N N . LEU A 1 96 ? -3.612 -13.449 -23.465 1.00 90.88 96 LEU A N 1
ATOM 719 C CA . LEU A 1 96 ? -2.864 -12.206 -23.290 1.00 90.88 96 LEU A CA 1
ATOM 720 C C . LEU A 1 96 ? -1.380 -12.478 -23.020 1.00 90.88 96 LEU A C 1
ATOM 722 O O . LEU A 1 96 ? -1.011 -13.402 -22.290 1.00 90.88 96 LEU A O 1
ATOM 726 N N . GLY A 1 97 ? -0.524 -11.614 -23.569 1.00 92.19 97 GLY A N 1
ATOM 727 C CA . GLY A 1 97 ? 0.913 -11.612 -23.305 1.00 92.19 97 GLY A CA 1
ATOM 728 C C . GLY A 1 97 ? 1.270 -11.176 -21.879 1.00 92.19 97 GLY A C 1
ATOM 729 O O . GLY A 1 97 ? 0.428 -10.685 -21.112 1.00 92.19 97 GLY A O 1
ATOM 730 N N . ALA A 1 98 ? 2.544 -11.350 -21.520 1.00 93.88 98 ALA A N 1
ATOM 731 C CA . ALA A 1 98 ? 3.081 -10.777 -20.292 1.00 93.88 98 ALA A CA 1
ATOM 732 C C . ALA A 1 98 ? 3.077 -9.244 -20.414 1.00 93.88 98 ALA A C 1
ATOM 734 O O . ALA A 1 98 ? 3.410 -8.728 -21.484 1.00 93.88 98 ALA A O 1
ATOM 735 N N . PRO A 1 99 ? 2.663 -8.525 -19.361 1.00 95.38 99 PRO A N 1
ATOM 736 C CA . PRO A 1 99 ? 2.407 -7.106 -19.486 1.00 95.38 99 PRO A CA 1
ATOM 737 C C . PRO A 1 99 ? 3.689 -6.292 -19.612 1.00 95.38 99 PRO A C 1
ATOM 739 O O . PRO A 1 99 ? 4.731 -6.623 -19.043 1.00 95.38 99 PRO A O 1
ATOM 742 N N . LYS A 1 100 ? 3.601 -5.194 -20.349 1.00 96.31 100 LYS A N 1
ATOM 743 C CA . LYS A 1 100 ? 4.677 -4.214 -20.482 1.00 96.31 100 LYS A CA 1
ATOM 744 C C . LYS A 1 100 ? 4.076 -2.833 -20.632 1.00 96.31 100 LYS A C 1
ATOM 746 O O . LYS A 1 100 ? 3.029 -2.698 -21.263 1.00 96.31 100 LYS A O 1
ATOM 751 N N . TRP A 1 101 ? 4.720 -1.839 -20.038 1.00 97.38 101 TRP A N 1
ATOM 752 C CA . TRP A 1 101 ? 4.309 -0.461 -20.236 1.00 97.38 101 TRP A CA 1
ATOM 753 C C . TRP A 1 101 ? 5.429 0.548 -19.995 1.00 97.38 101 TRP A C 1
ATOM 755 O O . TRP A 1 101 ? 6.397 0.283 -19.274 1.00 97.38 101 TRP A O 1
ATOM 765 N N . SER A 1 102 ? 5.274 1.729 -20.585 1.00 96.75 102 SER A N 1
ATOM 766 C CA . SER A 1 102 ? 6.074 2.917 -20.335 1.00 96.75 102 SER A CA 1
ATOM 767 C C . SER A 1 102 ? 5.242 3.981 -19.638 1.00 96.75 102 SER A C 1
ATOM 769 O O . SER A 1 102 ? 4.057 4.158 -19.909 1.00 96.75 102 SER A O 1
ATOM 771 N N . ARG A 1 103 ? 5.871 4.693 -18.704 1.00 96.19 103 ARG A N 1
ATOM 772 C CA . ARG A 1 103 ? 5.258 5.806 -17.994 1.00 96.19 103 ARG A CA 1
ATOM 773 C C . ARG A 1 103 ? 6.185 7.023 -18.033 1.00 96.19 103 ARG A C 1
ATOM 775 O O . ARG A 1 103 ? 7.297 6.939 -17.496 1.00 96.19 103 ARG A O 1
ATOM 782 N N . PRO A 1 104 ? 5.759 8.148 -18.632 1.00 96.88 104 PRO A N 1
ATOM 783 C CA . PRO A 1 104 ? 6.563 9.359 -18.681 1.00 96.88 104 PRO A CA 1
ATOM 784 C C . PRO A 1 104 ? 6.679 9.996 -17.294 1.00 96.88 104 PRO A C 1
ATOM 786 O O . PRO A 1 104 ? 5.782 9.878 -16.451 1.00 96.88 104 PRO A O 1
ATOM 789 N N . LEU A 1 105 ? 7.795 10.684 -17.054 1.00 96.62 105 LEU A N 1
ATOM 790 C CA . LEU A 1 105 ? 8.034 11.439 -15.826 1.00 96.62 105 LEU A CA 1
ATOM 791 C C . LEU A 1 105 ? 8.078 12.939 -16.119 1.00 96.62 105 LEU A C 1
ATOM 793 O O . LEU A 1 105 ? 8.884 13.431 -16.912 1.00 96.62 105 LEU A O 1
ATOM 797 N N . GLU A 1 106 ? 7.231 13.681 -15.420 1.00 95.19 106 GLU A N 1
ATOM 798 C CA . GLU A 1 106 ? 6.987 15.098 -15.652 1.00 95.19 106 GLU A CA 1
ATOM 799 C C . GLU A 1 106 ? 7.304 15.929 -14.409 1.00 95.19 106 GLU A C 1
ATOM 801 O O . GLU A 1 106 ? 7.316 15.440 -13.276 1.00 95.19 106 GLU A O 1
ATOM 806 N N . ARG A 1 107 ? 7.543 17.226 -14.621 1.00 94.44 107 ARG A N 1
ATOM 807 C CA . ARG A 1 107 ? 7.622 18.202 -13.530 1.00 94.44 107 ARG A CA 1
ATOM 808 C C . ARG A 1 107 ? 6.215 18.727 -13.261 1.00 94.44 107 ARG A C 1
ATOM 810 O O . ARG A 1 107 ? 5.570 19.221 -14.177 1.00 94.44 107 ARG A O 1
ATOM 817 N N . SER A 1 108 ? 5.766 18.679 -12.013 1.00 92.94 108 SER A N 1
ATOM 818 C CA . SER A 1 108 ? 4.463 19.200 -11.592 1.00 92.94 108 SER A CA 1
ATOM 819 C C . SER A 1 108 ? 4.595 19.853 -10.222 1.00 92.94 108 SER A C 1
ATOM 821 O O . SER A 1 108 ? 4.901 19.172 -9.250 1.00 92.94 108 SER A O 1
ATOM 823 N N . LEU A 1 109 ? 4.361 21.167 -10.139 1.00 92.56 109 LEU A N 1
ATOM 824 C CA . LEU A 1 109 ? 4.384 21.935 -8.880 1.00 92.56 109 LEU A CA 1
ATOM 825 C C . LEU A 1 109 ? 5.655 21.716 -8.033 1.00 92.56 109 LEU A C 1
ATOM 827 O O . LEU A 1 109 ? 5.585 21.562 -6.822 1.00 92.56 109 LEU A O 1
ATOM 831 N N . GLY A 1 110 ? 6.826 21.659 -8.676 1.00 92.56 110 GLY A N 1
ATOM 832 C CA . GLY A 1 110 ? 8.103 21.437 -7.981 1.00 92.56 110 GLY A CA 1
ATOM 833 C C . GLY A 1 110 ? 8.411 19.975 -7.647 1.00 92.56 110 GLY A C 1
ATOM 834 O O . GLY A 1 110 ? 9.505 19.687 -7.172 1.00 92.56 110 GLY A O 1
ATOM 835 N N . HIS A 1 111 ? 7.517 19.043 -7.980 1.00 95.06 111 HIS A N 1
ATOM 836 C CA . HIS A 1 111 ? 7.700 17.613 -7.748 1.00 95.06 111 HIS A CA 1
ATOM 837 C C . HIS A 1 111 ? 7.765 16.801 -9.043 1.00 95.06 111 HIS A C 1
ATOM 839 O O . HIS A 1 111 ? 7.331 17.242 -10.112 1.00 95.06 111 HIS A O 1
ATOM 845 N N . VAL A 1 112 ? 8.313 15.592 -8.941 1.00 95.44 112 VAL A N 1
ATOM 846 C CA . VAL A 1 112 ? 8.226 14.569 -9.984 1.00 95.44 112 VAL A CA 1
ATOM 847 C C . VAL A 1 112 ? 6.831 13.966 -9.959 1.00 95.44 112 VAL A C 1
ATOM 849 O O . VAL A 1 112 ? 6.381 13.455 -8.934 1.00 95.44 112 VAL A O 1
ATOM 852 N N . ARG A 1 113 ? 6.154 13.997 -11.104 1.00 94.00 113 ARG A N 1
ATOM 853 C CA . ARG A 1 113 ? 4.855 13.361 -11.312 1.00 94.00 113 ARG A CA 1
ATOM 854 C C . ARG A 1 113 ? 4.988 12.299 -12.392 1.00 94.00 113 ARG A C 1
ATOM 856 O O . ARG A 1 113 ? 5.488 12.576 -13.476 1.00 94.00 113 ARG A O 1
ATOM 863 N N . ALA A 1 114 ? 4.510 11.095 -12.102 1.00 94.19 114 ALA A N 1
ATOM 864 C CA . ALA A 1 114 ? 4.372 10.060 -13.114 1.00 94.19 114 ALA A CA 1
ATOM 865 C C . ALA A 1 114 ? 3.106 10.327 -13.946 1.00 94.19 114 ALA A C 1
ATOM 867 O O . ALA A 1 114 ? 2.010 10.443 -13.385 1.00 94.19 114 ALA A O 1
ATOM 868 N N . GLY A 1 115 ? 3.266 10.450 -15.263 1.00 92.81 115 GLY A N 1
ATOM 869 C CA . GLY A 1 115 ? 2.181 10.695 -16.211 1.00 92.81 115 GLY A CA 1
ATOM 870 C C . GLY A 1 115 ? 1.267 9.482 -16.397 1.00 92.81 115 GLY A C 1
ATOM 871 O O . GLY A 1 115 ? 1.294 8.526 -15.612 1.00 92.81 115 GLY A O 1
ATOM 872 N N . ARG A 1 116 ? 0.422 9.514 -17.428 1.00 92.69 116 ARG A N 1
ATOM 873 C CA . ARG A 1 116 ? -0.387 8.348 -17.812 1.00 92.69 116 ARG A CA 1
ATOM 874 C C . ARG A 1 116 ? 0.507 7.341 -18.550 1.00 92.69 116 ARG A C 1
ATOM 876 O O . ARG A 1 116 ? 1.332 7.796 -19.334 1.00 92.69 116 ARG A O 1
ATOM 883 N N . PRO A 1 117 ? 0.382 6.025 -18.306 1.00 94.44 117 PRO A N 1
ATOM 884 C CA . PRO A 1 117 ? 1.082 5.044 -19.129 1.00 94.44 117 PRO A CA 1
ATOM 885 C C . PRO A 1 117 ? 0.680 5.154 -20.606 1.00 94.44 117 PRO A C 1
ATOM 887 O O . PRO A 1 117 ? -0.468 5.507 -20.895 1.00 94.44 117 PRO A O 1
ATOM 890 N N . ASP A 1 118 ? 1.613 4.855 -21.507 1.00 91.31 118 ASP A N 1
ATOM 891 C CA . ASP A 1 118 ? 1.401 4.961 -22.958 1.00 91.31 118 ASP A CA 1
ATOM 892 C C . ASP A 1 118 ? 0.516 3.817 -23.495 1.00 91.31 118 ASP A C 1
ATOM 894 O O . ASP A 1 118 ? -0.253 3.982 -24.442 1.00 91.31 118 ASP A O 1
ATOM 898 N N . GLU A 1 119 ? 0.607 2.649 -22.867 1.00 94.12 119 GLU A N 1
ATOM 899 C CA . GLU A 1 119 ? -0.129 1.433 -23.195 1.00 94.12 119 GLU A CA 1
ATOM 900 C C . GLU A 1 119 ? -1.576 1.447 -22.667 1.00 94.12 119 GLU A C 1
ATOM 902 O O . GLU A 1 119 ? -1.923 2.228 -21.776 1.00 94.12 119 GLU A O 1
ATOM 907 N N . PRO A 1 120 ? -2.470 0.584 -23.191 1.00 90.75 120 PRO A N 1
ATOM 908 C CA . PRO A 1 120 ? -3.832 0.480 -22.681 1.00 90.75 120 PRO A CA 1
ATOM 909 C C . PRO A 1 120 ? -3.881 -0.075 -21.252 1.00 90.75 120 PRO A C 1
ATOM 911 O O . PRO A 1 120 ? -3.043 -0.868 -20.823 1.00 90.75 120 PRO A O 1
ATOM 914 N N . ALA A 1 121 ? -4.951 0.283 -20.541 1.00 87.50 121 ALA A N 1
ATOM 915 C CA . ALA A 1 121 ? -5.196 -0.104 -19.152 1.00 87.50 121 ALA A CA 1
ATOM 916 C C . ALA A 1 121 ? -5.131 -1.619 -18.895 1.00 87.50 121 ALA A C 1
ATOM 918 O O . ALA A 1 121 ? -4.692 -2.047 -17.830 1.00 87.50 121 ALA A O 1
ATOM 919 N N . THR A 1 122 ? -5.476 -2.434 -19.893 1.00 87.44 122 THR A N 1
ATOM 920 C CA . THR A 1 122 ? -5.397 -3.902 -19.847 1.00 87.44 122 THR A CA 1
ATOM 921 C C . THR A 1 122 ? -3.992 -4.439 -19.555 1.00 87.44 122 THR A C 1
ATOM 923 O O . THR A 1 122 ? -3.855 -5.588 -19.128 1.00 87.44 122 THR A O 1
ATOM 926 N N . GLU A 1 123 ? -2.940 -3.646 -19.777 1.00 89.19 123 GLU A N 1
ATOM 927 C CA . GLU A 1 123 ? -1.567 -4.050 -19.4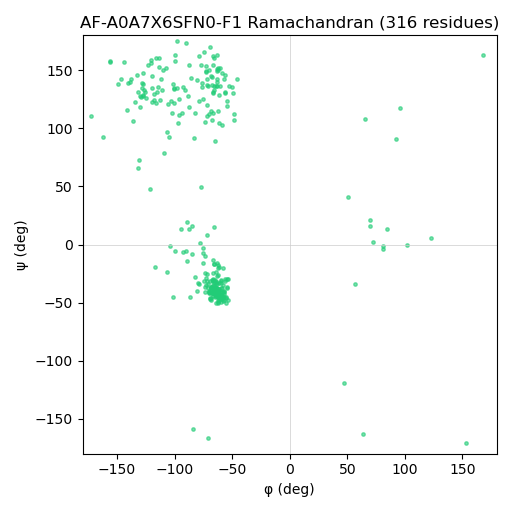70 1.00 89.19 123 GLU A CA 1
ATOM 928 C C . GLU A 1 123 ? -1.216 -3.891 -17.989 1.00 89.19 123 GLU A C 1
ATOM 930 O O . GLU A 1 123 ? -0.577 -4.768 -17.413 1.00 89.19 123 GLU A O 1
ATOM 935 N N . TYR A 1 124 ? -1.665 -2.816 -17.342 1.00 89.31 124 TYR A N 1
ATOM 936 C C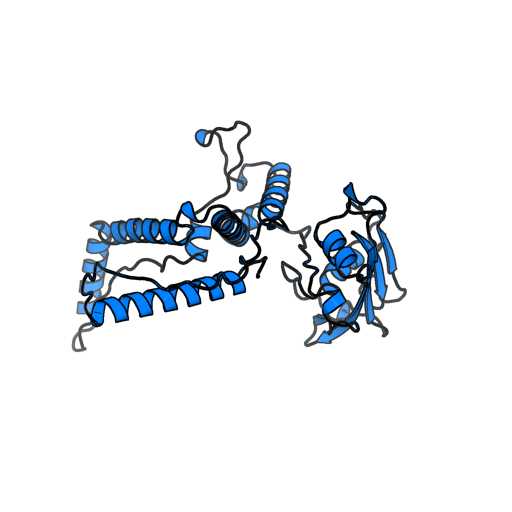A . TYR A 1 124 ? -1.176 -2.446 -16.011 1.00 89.31 124 TYR A CA 1
ATOM 937 C C . TYR A 1 124 ? -2.241 -2.463 -14.908 1.00 89.31 124 TYR A C 1
ATOM 939 O O . TYR A 1 124 ? -1.878 -2.545 -13.736 1.00 89.31 124 TYR A O 1
ATOM 947 N N . ASP A 1 125 ? -3.541 -2.411 -15.219 1.00 87.06 125 ASP A N 1
ATOM 948 C CA . ASP A 1 125 ? -4.579 -2.264 -14.185 1.00 87.06 125 ASP A CA 1
ATOM 949 C C . ASP A 1 125 ? -4.689 -3.484 -13.266 1.00 87.06 125 ASP A C 1
ATOM 951 O O . ASP A 1 125 ? -4.969 -3.351 -12.072 1.00 87.06 125 ASP A O 1
ATOM 955 N N . SER A 1 126 ? -4.406 -4.676 -13.790 1.00 85.06 126 SER A N 1
ATOM 956 C CA . SER A 1 126 ? -4.382 -5.907 -12.997 1.00 85.06 126 SER A CA 1
ATOM 957 C C . SER A 1 126 ? -3.141 -6.039 -12.104 1.00 85.06 126 SER A C 1
ATOM 959 O O . SER A 1 126 ? -3.047 -6.988 -11.330 1.00 85.06 126 SER A O 1
ATOM 961 N N . VAL A 1 127 ? -2.156 -5.140 -12.228 1.00 89.50 127 VAL A N 1
ATOM 962 C CA . VAL A 1 127 ? -0.905 -5.201 -11.463 1.00 89.50 127 VAL A CA 1
ATOM 963 C C . VAL A 1 127 ? -0.947 -4.186 -10.322 1.00 89.50 127 VAL A C 1
ATOM 965 O O . VAL A 1 127 ? -0.928 -2.975 -10.538 1.00 89.50 127 VAL A O 1
ATOM 968 N N . ARG A 1 128 ? -0.967 -4.689 -9.085 1.00 87.06 128 ARG A N 1
ATOM 969 C CA . ARG A 1 128 ? -0.814 -3.888 -7.863 1.00 87.06 128 ARG A CA 1
ATOM 970 C C . ARG A 1 128 ? 0.620 -4.006 -7.350 1.00 87.06 128 ARG A C 1
ATOM 972 O O . ARG A 1 128 ? 1.156 -5.111 -7.273 1.00 87.06 128 ARG A O 1
ATOM 979 N N . LEU A 1 129 ? 1.235 -2.882 -6.993 1.00 90.31 129 LEU A N 1
ATOM 980 C CA . LEU A 1 129 ? 2.569 -2.853 -6.398 1.00 90.31 129 LEU A CA 1
ATOM 981 C C . LEU A 1 129 ? 2.482 -2.543 -4.904 1.00 90.31 129 LEU A C 1
ATOM 983 O O . LEU A 1 129 ? 2.051 -1.457 -4.519 1.00 90.31 129 LEU A O 1
ATOM 987 N N . VAL A 1 130 ? 2.991 -3.458 -4.082 1.00 86.56 130 VAL A N 1
ATOM 988 C CA . VAL A 1 130 ? 3.243 -3.207 -2.661 1.00 86.56 130 VAL A CA 1
ATOM 989 C C . VAL A 1 130 ? 4.707 -2.815 -2.488 1.00 86.56 130 VAL A C 1
ATOM 991 O O . VAL A 1 130 ? 5.613 -3.619 -2.706 1.00 86.56 130 VAL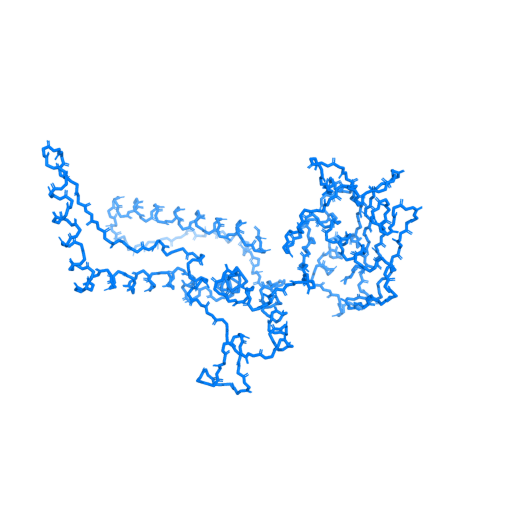 A O 1
ATOM 994 N N . TYR A 1 131 ? 4.942 -1.558 -2.128 1.00 85.25 131 TYR A N 1
ATOM 995 C CA . TYR A 1 131 ? 6.266 -0.989 -1.926 1.00 85.25 131 TYR A CA 1
ATOM 996 C C . TYR A 1 131 ? 6.590 -0.928 -0.432 1.00 85.25 131 TYR A C 1
ATOM 998 O O . TYR A 1 131 ? 5.889 -0.289 0.340 1.00 85.25 131 TYR A O 1
ATOM 1006 N N . LEU A 1 132 ? 7.676 -1.570 -0.002 1.00 81.88 132 LEU A N 1
ATOM 1007 C CA . LEU A 1 132 ? 8.113 -1.532 1.395 1.00 81.88 132 LEU A CA 1
ATOM 1008 C C . LEU A 1 132 ? 9.362 -0.647 1.522 1.00 81.88 132 LEU A C 1
ATOM 1010 O O . LEU A 1 132 ? 10.470 -1.132 1.268 1.00 81.88 132 LEU A O 1
ATOM 1014 N N . PRO A 1 133 ? 9.229 0.642 1.902 1.00 77.25 133 PRO A N 1
ATOM 1015 C CA . PRO A 1 133 ? 10.368 1.548 1.976 1.00 77.25 133 PRO A CA 1
ATOM 1016 C C . PRO A 1 133 ? 11.397 1.092 3.016 1.00 77.25 133 PRO A C 1
ATOM 1018 O O . PRO A 1 133 ? 11.073 0.463 4.026 1.00 77.25 133 PRO A O 1
ATOM 1021 N N . ALA A 1 134 ? 12.663 1.437 2.770 1.00 71.88 134 ALA A N 1
ATOM 1022 C CA . ALA A 1 134 ? 13.775 1.094 3.658 1.00 71.88 134 ALA A CA 1
ATOM 1023 C C . ALA A 1 134 ? 13.765 1.896 4.972 1.00 71.88 134 ALA A C 1
ATOM 1025 O O . ALA A 1 134 ? 14.191 1.384 5.999 1.00 71.88 134 ALA A O 1
ATOM 1026 N N . LEU A 1 135 ? 13.266 3.136 4.938 1.00 69.88 135 LEU A N 1
ATOM 1027 C CA . LEU A 1 135 ? 13.172 4.033 6.097 1.00 69.88 135 LEU A CA 1
ATOM 1028 C C . LEU A 1 135 ? 11.873 3.848 6.899 1.00 69.88 135 LEU A C 1
ATOM 1030 O O . LEU A 1 135 ? 11.533 4.708 7.707 1.00 69.88 135 LEU A O 1
ATOM 1034 N N . ARG A 1 136 ? 11.121 2.768 6.651 1.00 71.81 136 ARG A N 1
ATOM 1035 C CA . ARG A 1 136 ? 9.880 2.499 7.383 1.00 71.81 136 ARG A CA 1
ATOM 1036 C C . ARG A 1 136 ? 10.157 2.295 8.869 1.00 71.81 136 ARG A C 1
ATOM 1038 O O . ARG A 1 136 ? 11.206 1.756 9.237 1.00 71.81 136 ARG A O 1
ATOM 1045 N N . ASN A 1 137 ? 9.186 2.650 9.700 1.00 76.62 137 ASN A N 1
ATOM 1046 C CA . ASN A 1 137 ? 9.180 2.251 11.095 1.00 76.62 137 ASN A CA 1
ATOM 1047 C C . ASN A 1 137 ? 8.136 1.140 11.266 1.00 76.62 137 ASN A C 1
ATOM 1049 O O . ASN A 1 137 ? 6.975 1.439 11.526 1.00 76.62 137 ASN A O 1
ATOM 1053 N N . PRO A 1 138 ? 8.526 -0.145 11.153 1.00 75.38 138 PRO A N 1
ATOM 1054 C CA . PRO A 1 138 ? 7.563 -1.241 11.170 1.00 75.38 138 PRO A CA 1
ATOM 1055 C C . PRO A 1 138 ? 6.858 -1.364 12.529 1.00 75.38 138 PRO A C 1
ATOM 1057 O O . PRO A 1 138 ? 5.821 -2.009 12.622 1.00 75.38 138 PRO A O 1
ATOM 1060 N N . VAL A 1 139 ? 7.405 -0.750 13.586 1.00 76.75 139 VAL A N 1
ATOM 1061 C CA . VAL A 1 139 ? 6.719 -0.621 14.872 1.00 76.75 139 VAL A CA 1
ATOM 1062 C C . VAL A 1 139 ? 5.540 0.338 14.746 1.00 76.75 139 VAL A C 1
ATOM 1064 O O . VAL A 1 139 ? 4.460 -0.013 15.194 1.00 76.75 139 VAL A O 1
ATOM 1067 N N . ASP A 1 140 ? 5.707 1.510 14.133 1.00 75.88 140 ASP A N 1
ATOM 1068 C CA . ASP A 1 140 ? 4.612 2.478 13.958 1.00 75.88 140 ASP A CA 1
ATOM 1069 C C . ASP A 1 140 ? 3.578 1.982 12.931 1.00 75.88 140 ASP A C 1
ATOM 1071 O O . ASP A 1 140 ? 2.378 2.132 13.151 1.00 75.88 140 ASP A O 1
ATOM 1075 N N . ASP A 1 141 ? 4.030 1.317 11.863 1.00 73.62 141 ASP A N 1
ATOM 1076 C CA . ASP A 1 141 ? 3.150 0.759 10.823 1.00 73.62 141 ASP A CA 1
ATOM 1077 C C . ASP A 1 141 ? 2.263 -0.381 11.366 1.00 73.62 141 ASP A C 1
ATOM 1079 O O . ASP A 1 141 ? 1.127 -0.562 10.938 1.00 73.62 141 ASP A O 1
ATOM 1083 N N . LEU A 1 142 ? 2.769 -1.161 12.330 1.00 74.31 142 LEU A N 1
ATOM 1084 C CA . LEU A 1 142 ? 2.032 -2.268 12.958 1.00 74.31 142 LEU A CA 1
ATOM 1085 C C . LEU A 1 142 ? 1.411 -1.909 14.315 1.00 74.31 142 LEU A C 1
ATOM 1087 O O . LEU A 1 142 ? 0.719 -2.744 14.903 1.00 74.31 142 LEU A O 1
ATOM 1091 N N . SER A 1 143 ? 1.666 -0.712 14.850 1.00 67.88 143 SER A N 1
ATOM 1092 C CA . SER A 1 143 ? 1.150 -0.299 16.158 1.00 67.88 143 SER A CA 1
ATOM 1093 C C . SER A 1 143 ? 0.477 1.068 16.107 1.00 67.88 143 SER A C 1
ATOM 1095 O O . SER A 1 143 ? 1.079 2.055 15.711 1.00 67.88 143 SER A O 1
ATOM 1097 N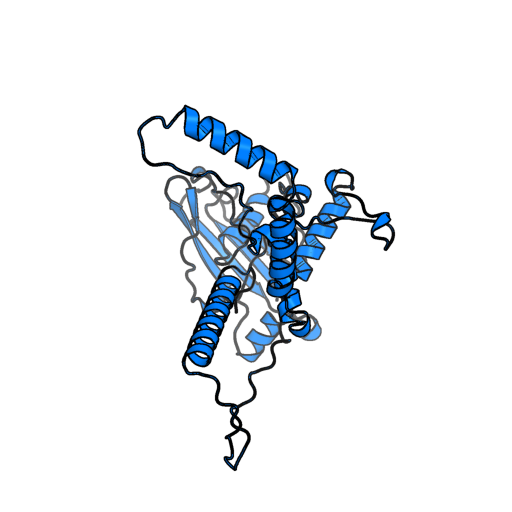 N . ARG A 1 144 ? -0.763 1.133 16.610 1.00 61.69 144 ARG A N 1
ATOM 1098 C CA . ARG A 1 144 ? -1.528 2.317 17.067 1.00 61.69 144 ARG A CA 1
ATOM 1099 C C . ARG A 1 144 ? -1.765 3.489 16.096 1.00 61.69 144 ARG A C 1
ATOM 1101 O O . ARG A 1 144 ? -2.804 4.129 16.226 1.00 61.69 144 ARG A O 1
ATOM 1108 N N . ARG A 1 145 ? -0.851 3.835 15.183 1.00 56.00 145 ARG A N 1
ATOM 1109 C CA . ARG A 1 145 ? -0.941 5.013 14.301 1.00 56.00 145 ARG A CA 1
ATOM 1110 C C . ARG A 1 145 ? -1.396 4.663 12.889 1.00 56.00 145 ARG A C 1
ATOM 1112 O O . ARG A 1 145 ? -2.312 5.319 12.407 1.00 56.00 145 ARG A O 1
ATOM 1119 N N . ASP A 1 146 ? -0.840 3.611 12.290 1.00 59.94 146 ASP A N 1
ATOM 1120 C CA . ASP A 1 146 ? -1.123 3.214 10.903 1.00 59.94 146 ASP A CA 1
ATOM 1121 C C . ASP A 1 146 ? -1.672 1.782 10.797 1.00 59.94 146 ASP A C 1
ATOM 1123 O O . ASP A 1 146 ? -1.291 0.991 9.941 1.00 59.94 146 ASP A O 1
ATOM 1127 N N . ALA A 1 147 ? -2.660 1.455 11.636 1.00 61.59 147 ALA A N 1
ATOM 1128 C CA . ALA A 1 147 ? -3.293 0.132 11.703 1.00 61.59 147 ALA A CA 1
ATOM 1129 C C . ALA A 1 147 ? -4.102 -0.287 10.450 1.00 61.59 147 ALA A C 1
ATOM 1131 O O . ALA A 1 147 ? -4.849 -1.264 10.485 1.00 61.59 147 ALA A O 1
ATOM 1132 N N . ARG A 1 148 ? -3.924 0.402 9.317 1.00 68.12 148 ARG A N 1
ATOM 1133 C CA . ARG A 1 148 ? -4.540 0.063 8.027 1.00 68.12 148 ARG A CA 1
ATOM 1134 C C . ARG A 1 148 ? -4.248 -1.378 7.625 1.00 68.12 148 ARG A C 1
ATOM 1136 O O . ARG A 1 148 ? -5.124 -2.052 7.111 1.00 68.12 148 ARG A O 1
ATOM 1143 N N . ILE A 1 149 ? -3.042 -1.876 7.901 1.00 71.31 149 ILE A N 1
ATOM 1144 C CA . ILE A 1 149 ? -2.681 -3.252 7.539 1.00 71.31 149 ILE A CA 1
ATOM 1145 C C . ILE A 1 149 ? -3.498 -4.275 8.351 1.00 71.31 149 ILE A C 1
ATOM 1147 O O . ILE A 1 149 ? -3.913 -5.292 7.806 1.00 71.31 149 ILE A O 1
ATOM 1151 N N . LEU A 1 150 ? -3.780 -4.000 9.631 1.00 76.19 150 LEU A N 1
ATOM 1152 C CA . LEU A 1 150 ? -4.619 -4.878 10.456 1.00 76.19 150 LEU A CA 1
ATOM 1153 C C . LEU A 1 150 ? -6.077 -4.845 10.030 1.00 76.19 150 LEU A C 1
ATOM 1155 O O . LEU A 1 150 ? -6.710 -5.893 9.974 1.00 76.19 150 LEU A O 1
ATOM 1159 N N . LEU A 1 151 ? -6.592 -3.661 9.702 1.00 77.75 151 LEU A N 1
ATOM 1160 C CA . LEU A 1 151 ? -7.940 -3.536 9.166 1.00 77.75 151 LEU A CA 1
ATOM 1161 C C . LEU A 1 151 ? -8.105 -4.375 7.897 1.00 77.75 151 LEU A C 1
ATOM 1163 O O . LEU A 1 151 ? -9.089 -5.083 7.737 1.00 77.75 151 LEU A O 1
ATOM 1167 N N . GLU A 1 152 ? -7.106 -4.351 7.026 1.00 76.31 152 GLU A N 1
ATOM 1168 C CA . GLU A 1 152 ? -7.157 -5.065 5.752 1.00 76.31 152 GLU A CA 1
ATOM 1169 C C . GLU A 1 152 ? -7.013 -6.574 5.925 1.00 76.31 152 GLU A C 1
ATOM 1171 O O . GLU A 1 152 ? -7.618 -7.332 5.175 1.00 76.31 152 GLU A O 1
ATOM 1176 N N . LEU A 1 153 ? -6.304 -7.020 6.964 1.00 79.19 153 LEU A N 1
ATOM 1177 C CA . LEU A 1 153 ? -6.340 -8.418 7.388 1.00 79.19 153 LEU A CA 1
ATOM 1178 C C . LEU A 1 153 ? -7.716 -8.834 7.901 1.00 79.19 153 LEU A C 1
ATOM 1180 O O . LEU A 1 153 ? -8.184 -9.907 7.538 1.00 79.19 153 LEU A O 1
ATOM 1184 N N . LEU A 1 154 ? -8.362 -8.000 8.717 1.00 80.00 154 LEU A N 1
ATOM 1185 C CA . LEU A 1 154 ? -9.708 -8.283 9.219 1.00 80.00 154 LEU A CA 1
ATOM 1186 C C . LEU A 1 154 ? -10.721 -8.331 8.070 1.00 80.00 154 LEU A C 1
ATOM 1188 O O . LEU A 1 154 ? -11.500 -9.272 7.998 1.00 80.00 154 LEU A O 1
ATOM 1192 N N . ARG A 1 155 ? -10.644 -7.389 7.120 1.00 79.00 155 ARG A N 1
ATOM 1193 C CA . ARG A 1 155 ? -11.462 -7.399 5.896 1.00 79.00 155 ARG A CA 1
ATOM 1194 C C . ARG A 1 155 ? -11.195 -8.641 5.047 1.00 79.00 155 ARG A C 1
ATOM 1196 O O . ARG A 1 155 ? -12.126 -9.259 4.544 1.00 79.00 155 ARG A O 1
ATOM 1203 N N . ALA A 1 156 ? -9.930 -9.027 4.877 1.00 77.69 156 ALA A N 1
ATOM 1204 C CA . ALA A 1 156 ? -9.573 -10.232 4.132 1.00 77.69 156 ALA A CA 1
ATOM 1205 C C . ALA A 1 156 ? -10.089 -11.517 4.803 1.00 77.69 156 ALA A C 1
ATOM 1207 O O . ALA A 1 156 ? -10.499 -12.437 4.096 1.00 77.69 156 ALA A O 1
ATOM 1208 N N . ASP A 1 157 ? -10.084 -11.581 6.135 1.00 79.88 157 ASP A N 1
ATOM 1209 C CA . ASP A 1 157 ? -10.611 -12.720 6.888 1.00 79.88 157 ASP A CA 1
ATOM 1210 C C . ASP A 1 157 ? -12.145 -12.766 6.877 1.00 79.88 157 ASP A C 1
ATOM 1212 O O . ASP A 1 157 ? -12.711 -13.824 6.632 1.00 79.88 157 ASP A O 1
ATOM 1216 N N . GLU A 1 158 ? -12.821 -11.622 7.015 1.00 81.38 158 GLU A N 1
ATOM 1217 C CA . GLU A 1 158 ? -14.283 -11.511 6.904 1.00 81.38 158 GLU A CA 1
ATOM 1218 C C . GLU A 1 158 ? -14.796 -12.025 5.551 1.00 81.38 158 GLU A C 1
ATOM 1220 O O . GLU A 1 158 ? -15.787 -12.750 5.502 1.00 81.38 158 GLU A O 1
ATOM 1225 N N . ARG A 1 159 ? -14.078 -11.743 4.453 1.00 75.06 159 ARG A N 1
ATOM 1226 C CA . ARG A 1 159 ? -14.403 -12.302 3.126 1.00 75.06 159 ARG A CA 1
ATOM 1227 C C . ARG A 1 159 ? -14.290 -13.828 3.074 1.00 75.06 159 ARG A C 1
ATOM 1229 O O . ARG A 1 159 ? -15.021 -14.466 2.322 1.00 75.06 159 ARG A O 1
ATOM 1236 N N . LYS A 1 160 ? -13.349 -14.417 3.818 1.00 76.12 160 LYS A N 1
ATOM 1237 C CA . LYS A 1 160 ? -13.154 -15.876 3.878 1.00 76.12 160 LYS A CA 1
ATOM 1238 C C . LYS A 1 160 ? -14.152 -16.555 4.813 1.00 76.12 160 LYS A C 1
ATOM 1240 O O . LYS A 1 160 ? -14.539 -17.688 4.544 1.00 76.12 160 LYS A O 1
ATOM 1245 N N . HIS A 1 161 ? -14.542 -15.863 5.879 1.00 80.75 161 HIS A N 1
ATOM 1246 C CA . HIS A 1 161 ? -15.336 -16.391 6.982 1.00 80.75 161 HIS A CA 1
ATOM 1247 C C . HIS A 1 161 ? -16.515 -15.452 7.314 1.00 80.75 161 HIS A C 1
ATOM 1249 O O . HIS A 1 161 ? -16.549 -14.854 8.402 1.00 80.75 161 HIS A O 1
ATOM 1255 N N . PRO A 1 162 ? -17.493 -15.285 6.399 1.00 77.44 162 PRO A N 1
ATOM 1256 C CA . PRO A 1 162 ? -18.632 -14.385 6.603 1.00 77.44 162 PRO A CA 1
ATOM 1257 C C . PRO A 1 162 ? -19.509 -14.781 7.805 1.00 77.44 162 PRO A C 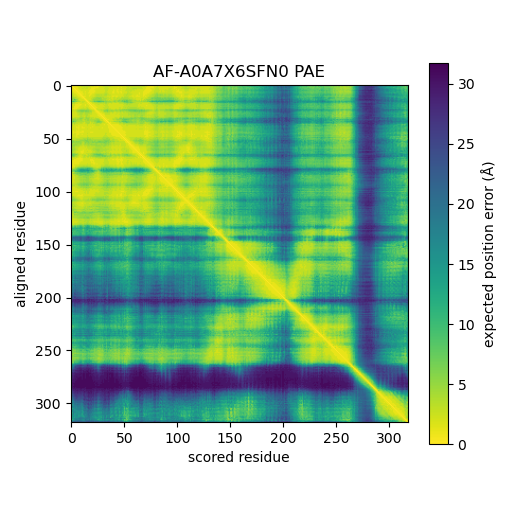1
ATOM 1259 O O . PRO A 1 162 ? -20.225 -13.950 8.362 1.00 77.44 162 PRO A O 1
ATOM 1262 N N . GLU A 1 163 ? -19.429 -16.032 8.265 1.00 78.62 163 GLU A N 1
ATOM 1263 C CA . GLU A 1 163 ? -20.131 -16.548 9.443 1.00 78.62 163 GLU A CA 1
ATOM 1264 C C . GLU A 1 163 ? -19.688 -15.913 10.770 1.00 78.62 163 GLU A C 1
ATOM 1266 O O . GLU A 1 163 ? -20.395 -16.019 11.771 1.00 78.62 163 GLU A O 1
ATOM 1271 N N . THR A 1 164 ? -18.534 -15.241 10.797 1.00 77.94 164 THR A N 1
ATOM 1272 C CA . THR A 1 164 ? -17.999 -14.597 12.008 1.00 77.94 164 THR A CA 1
ATOM 1273 C C . THR A 1 164 ? -18.746 -13.316 12.391 1.00 77.94 164 THR A C 1
ATOM 1275 O O . THR A 1 164 ? -18.513 -12.771 13.469 1.00 77.94 164 THR A O 1
ATOM 1278 N N . GLY A 1 165 ? -19.634 -12.813 11.525 1.00 73.62 165 GLY A N 1
ATOM 1279 C CA . GLY A 1 165 ? -20.300 -11.518 11.699 1.00 73.62 165 GLY A CA 1
ATOM 1280 C C . GLY A 1 165 ? -19.380 -10.310 11.469 1.00 73.62 165 GLY A C 1
ATOM 1281 O O . GLY A 1 165 ? -19.829 -9.170 11.628 1.00 73.62 165 GLY A O 1
ATOM 1282 N N . GLY A 1 166 ? -18.115 -10.553 11.107 1.00 82.75 166 GLY A N 1
ATOM 1283 C CA . GLY A 1 166 ? -17.210 -9.560 10.542 1.00 82.75 166 GLY A CA 1
ATOM 1284 C C . GLY A 1 166 ? -16.860 -8.380 11.445 1.00 82.75 166 GLY A C 1
ATOM 1285 O O . GLY A 1 166 ? -17.084 -8.389 12.663 1.00 82.75 166 GLY A O 1
ATOM 1286 N N . LEU A 1 167 ? -16.340 -7.318 10.826 1.00 82.88 167 LEU A N 1
ATOM 1287 C CA . LEU A 1 167 ? -16.020 -6.053 11.494 1.00 82.88 167 LEU A CA 1
ATOM 1288 C C . LEU A 1 167 ? -17.245 -5.408 12.148 1.00 82.88 167 LEU A C 1
ATOM 1290 O O . LEU A 1 167 ? -17.119 -4.771 13.197 1.00 82.88 167 LEU A O 1
ATOM 1294 N N . ARG A 1 168 ? -18.441 -5.620 11.588 1.00 83.25 168 ARG A N 1
ATOM 1295 C CA . ARG A 1 168 ? -19.694 -5.090 12.137 1.00 83.25 168 ARG A CA 1
ATOM 1296 C C . ARG A 1 168 ? -19.985 -5.634 13.535 1.00 83.25 168 ARG A C 1
ATOM 1298 O O . ARG A 1 168 ? -20.332 -4.859 14.426 1.00 83.25 168 ARG A O 1
ATOM 1305 N N . SER A 1 169 ? -19.821 -6.939 13.756 1.00 85.44 169 SER A N 1
ATOM 1306 C CA . SER A 1 169 ? -20.046 -7.539 15.080 1.00 85.44 169 SER A CA 1
ATOM 1307 C C . SER A 1 169 ? -19.074 -6.983 16.133 1.00 85.44 169 SER A C 1
ATOM 1309 O O . SER A 1 169 ? -19.485 -6.617 17.238 1.00 85.44 169 SER A O 1
ATOM 1311 N N . LEU A 1 170 ? -17.800 -6.817 15.756 1.00 84.62 170 LEU A N 1
ATOM 1312 C CA . LEU A 1 170 ? -16.766 -6.210 16.595 1.00 84.62 170 LEU A CA 1
ATOM 1313 C C . LEU A 1 170 ? -17.066 -4.739 16.899 1.00 84.62 170 LEU A C 1
ATOM 1315 O O . LEU A 1 170 ? -16.843 -4.288 18.025 1.00 84.62 170 LEU A O 1
ATOM 1319 N N . ARG A 1 171 ? -17.610 -3.997 15.928 1.00 85.88 171 ARG A N 1
ATOM 1320 C CA . ARG A 1 171 ? -18.025 -2.602 16.101 1.00 85.88 171 ARG A CA 1
ATOM 1321 C C . ARG A 1 171 ? -19.126 -2.473 17.142 1.00 85.88 171 ARG A C 1
ATOM 1323 O O . ARG A 1 171 ? -18.958 -1.718 18.094 1.00 85.88 171 ARG A O 1
ATOM 1330 N N . VAL A 1 172 ? -20.188 -3.272 17.023 1.00 86.56 172 VAL A N 1
ATOM 1331 C CA . VAL A 1 172 ? -21.299 -3.293 17.991 1.00 86.56 172 VAL A CA 1
ATOM 1332 C C . VAL A 1 172 ? -20.788 -3.616 19.399 1.00 86.56 172 VAL A C 1
ATOM 1334 O O . VAL A 1 172 ? -21.187 -2.981 20.378 1.00 86.56 172 VAL A O 1
ATOM 1337 N N . GLN A 1 173 ? -19.853 -4.563 19.521 1.00 86.19 173 GLN A N 1
ATOM 1338 C CA . GLN A 1 173 ? -19.249 -4.896 20.809 1.00 86.19 173 GLN A CA 1
ATOM 1339 C C . GLN A 1 173 ? -18.437 -3.726 21.391 1.00 86.19 173 GLN A C 1
ATOM 1341 O O . GLN A 1 173 ? -18.570 -3.407 22.577 1.00 86.19 173 GLN A O 1
ATOM 1346 N N . ALA A 1 174 ? -17.618 -3.063 20.570 1.00 86.69 174 ALA A N 1
ATOM 1347 C CA . ALA A 1 174 ? -16.826 -1.909 20.985 1.00 86.69 174 ALA A CA 1
ATOM 1348 C C . ALA A 1 174 ? -17.707 -0.705 21.366 1.00 86.69 174 ALA A C 1
ATOM 1350 O O . ALA A 1 174 ? -17.458 -0.070 22.392 1.00 86.69 174 ALA A O 1
ATOM 1351 N N . GLU A 1 175 ? -18.771 -0.429 20.610 1.00 86.69 175 GLU A N 1
ATOM 1352 C CA . GLU A 1 175 ? -19.772 0.595 20.934 1.00 86.69 175 GLU A CA 1
ATOM 1353 C C . GLU A 1 175 ? -20.438 0.320 22.283 1.00 86.69 175 GLU A C 1
ATOM 1355 O O . GLU A 1 175 ? -20.547 1.223 23.115 1.00 86.69 175 GLU A O 1
ATOM 1360 N N . GLY A 1 176 ? -20.813 -0.936 22.545 1.00 86.62 176 GLY A N 1
ATOM 1361 C CA . GLY A 1 176 ? -21.366 -1.350 23.832 1.00 86.62 176 GLY A CA 1
ATOM 1362 C C . GLY A 1 176 ? -20.405 -1.088 24.997 1.00 86.62 176 GLY A C 1
ATOM 1363 O O . GLY A 1 176 ? -20.802 -0.524 26.021 1.00 86.62 176 GLY A O 1
ATOM 1364 N N . MET A 1 177 ? -19.122 -1.428 24.833 1.00 86.25 177 MET A N 1
ATOM 1365 C CA . MET A 1 177 ? -18.092 -1.167 25.846 1.00 86.25 177 MET A CA 1
ATOM 1366 C C . MET A 1 177 ? -17.877 0.335 26.081 1.00 86.25 177 MET A C 1
ATOM 1368 O O . MET A 1 177 ? -17.819 0.773 27.230 1.00 86.25 177 MET A O 1
ATOM 1372 N N . LEU A 1 178 ? -17.799 1.138 25.017 1.00 86.62 178 LEU A N 1
ATOM 1373 C CA . LEU A 1 178 ? -17.632 2.591 25.111 1.00 86.62 178 LEU A CA 1
ATOM 1374 C C . LEU A 1 178 ? -18.850 3.278 25.738 1.00 86.62 178 LEU A C 1
ATOM 1376 O O . LEU A 1 178 ? -18.689 4.132 26.609 1.00 86.62 178 LEU A O 1
ATOM 1380 N N . SER A 1 179 ? -20.061 2.851 25.375 1.00 85.75 179 SER A N 1
ATOM 1381 C CA . SER A 1 179 ? -21.309 3.312 25.992 1.00 85.75 179 SER A CA 1
ATOM 1382 C C . SER A 1 179 ? -21.365 2.983 27.489 1.00 85.75 179 SER A C 1
ATOM 1384 O O . SER A 1 179 ? -21.908 3.745 28.289 1.00 85.75 179 SER A O 1
ATOM 1386 N N . SER A 1 180 ? -20.767 1.866 27.912 1.00 87.81 180 SER A N 1
ATOM 1387 C CA . SER A 1 180 ? -20.644 1.554 29.338 1.00 87.81 180 SER A CA 1
ATOM 1388 C C . SER A 1 180 ? -19.671 2.488 30.066 1.00 87.81 180 SER A C 1
ATOM 1390 O O . SER A 1 180 ? -19.869 2.748 31.253 1.00 87.81 180 SER A O 1
ATOM 1392 N N . LEU A 1 181 ? -18.629 2.989 29.394 1.00 86.12 181 LEU A N 1
ATOM 1393 C CA . LEU A 1 181 ? -17.656 3.904 29.998 1.00 86.12 181 LEU A CA 1
ATOM 1394 C C . LEU A 1 181 ? -18.228 5.312 30.202 1.00 86.12 181 LEU A C 1
ATOM 1396 O O . LEU A 1 181 ? -17.941 5.925 31.228 1.00 86.12 181 LEU A O 1
ATOM 1400 N N . THR A 1 182 ? -19.064 5.817 29.290 1.00 85.19 182 THR A N 1
ATOM 1401 C CA . THR A 1 182 ? -19.719 7.133 29.459 1.00 85.19 182 THR A CA 1
ATOM 1402 C C . THR A 1 182 ? -20.709 7.143 30.617 1.00 85.19 182 THR A C 1
ATOM 1404 O O . THR A 1 182 ? -20.859 8.153 31.294 1.00 85.19 182 THR A O 1
ATOM 1407 N N . LYS A 1 183 ? -21.318 5.993 30.925 1.00 86.38 183 LYS A N 1
ATOM 1408 C CA . LYS A 1 183 ? -22.202 5.813 32.089 1.00 86.38 183 LYS A CA 1
ATOM 1409 C C . LYS A 1 183 ? -21.455 5.706 33.424 1.00 86.38 183 LYS A C 1
ATOM 1411 O O . LYS A 1 183 ? -22.089 5.584 34.471 1.00 86.38 183 LYS A O 1
ATOM 1416 N N . HIS A 1 184 ? -20.121 5.720 33.423 1.00 92.38 184 HIS A N 1
ATOM 1417 C CA . HIS A 1 184 ? -19.340 5.593 34.647 1.00 92.38 184 HIS A CA 1
ATOM 1418 C C . HIS A 1 184 ? -19.513 6.835 35.553 1.00 92.38 184 HIS A C 1
ATOM 1420 O O . HIS A 1 184 ? -19.411 7.961 35.061 1.00 92.38 184 HIS A O 1
ATOM 1426 N N . PRO A 1 185 ? -19.672 6.687 36.887 1.00 89.94 185 PRO A N 1
ATOM 1427 C CA . PRO A 1 185 ? -19.949 7.812 37.794 1.00 89.94 185 PRO A CA 1
ATOM 1428 C C . PRO A 1 185 ? -18.924 8.952 37.743 1.00 89.94 185 PRO A C 1
ATOM 1430 O O . PRO A 1 185 ? -19.263 10.115 37.937 1.00 89.94 185 PRO A O 1
ATOM 1433 N N . LEU A 1 186 ? -17.658 8.634 37.454 1.00 91.06 186 LEU A N 1
ATOM 1434 C CA . LEU A 1 186 ? -16.608 9.641 37.276 1.00 91.06 186 LEU A CA 1
ATOM 1435 C C . LEU A 1 186 ? -16.913 10.598 36.112 1.00 91.06 186 LEU A C 1
ATOM 1437 O O . LEU A 1 186 ? -16.657 11.791 36.241 1.00 91.06 186 LEU A O 1
ATOM 1441 N N . VAL A 1 187 ? -17.473 10.091 35.009 1.00 88.69 187 VAL A N 1
ATOM 1442 C CA . VAL A 1 187 ? -17.850 10.900 33.841 1.00 88.69 187 VAL A CA 1
ATOM 1443 C C . VAL A 1 187 ? -19.025 11.808 34.194 1.00 88.69 187 VAL A C 1
ATOM 1445 O O . VAL A 1 187 ? -18.920 13.018 34.010 1.00 88.69 187 VAL A O 1
ATOM 1448 N N . GLY A 1 188 ? -20.069 11.264 34.826 1.00 88.12 188 GLY A N 1
ATOM 1449 C CA . GLY A 1 188 ? -21.218 12.057 35.281 1.00 88.12 188 GLY A CA 1
ATOM 1450 C C . GLY A 1 188 ? -20.837 13.163 36.276 1.00 88.12 188 GLY A C 1
ATOM 1451 O O . GLY A 1 188 ? -21.340 14.281 36.196 1.00 88.12 188 GLY A O 1
ATOM 1452 N N . ASN A 1 189 ? -19.876 12.907 37.170 1.00 90.94 189 ASN A N 1
ATOM 1453 C CA . ASN A 1 189 ? -19.355 13.933 38.081 1.00 90.94 189 ASN A CA 1
ATOM 1454 C C . ASN A 1 189 ? -18.638 15.072 37.333 1.00 90.94 189 ASN A C 1
ATOM 1456 O O . ASN A 1 189 ? -18.731 16.234 37.734 1.00 90.94 189 ASN A O 1
ATOM 1460 N N . ILE A 1 190 ? -17.907 14.749 36.260 1.00 91.25 190 ILE A N 1
ATOM 1461 C CA . ILE A 1 190 ? -17.252 15.746 35.406 1.00 91.25 190 ILE A CA 1
ATOM 1462 C C . ILE A 1 190 ? -18.303 16.554 34.643 1.00 91.25 190 ILE A C 1
ATOM 1464 O O . ILE A 1 190 ? -18.223 17.779 34.652 1.00 91.25 190 ILE A O 1
ATOM 1468 N N . GLU A 1 191 ? -19.300 15.901 34.044 1.00 90.88 191 GLU A N 1
ATOM 1469 C CA . GLU A 1 191 ? -20.407 16.569 33.347 1.00 90.88 191 GLU A CA 1
ATOM 1470 C C . GLU A 1 191 ? -21.150 17.538 34.265 1.00 90.88 191 GLU A C 1
ATOM 1472 O O . GLU A 1 191 ? -21.307 18.705 33.915 1.00 90.88 191 GLU A O 1
ATOM 1477 N N . ALA A 1 192 ? -21.513 17.108 35.477 1.00 88.88 192 ALA A N 1
ATOM 1478 C CA . ALA A 1 192 ? -22.174 17.962 36.461 1.00 88.88 192 ALA A CA 1
ATOM 1479 C C . ALA A 1 192 ? -21.319 19.188 36.826 1.00 88.88 192 ALA A C 1
ATOM 1481 O O . ALA A 1 192 ? -21.821 20.309 36.926 1.00 88.88 192 ALA A O 1
ATOM 1482 N N . ARG A 1 193 ? -20.002 18.998 36.976 1.00 90.94 193 ARG A N 1
ATOM 1483 C CA . ARG A 1 193 ? -19.072 20.098 37.246 1.00 90.94 193 ARG A CA 1
ATOM 1484 C C . ARG A 1 193 ? -18.950 21.053 36.057 1.00 90.94 193 ARG A C 1
ATOM 1486 O O . ARG A 1 193 ? -18.863 22.261 36.270 1.00 90.94 193 ARG A O 1
ATOM 1493 N N . ILE A 1 194 ? -18.914 20.550 34.824 1.00 89.31 194 ILE A N 1
ATOM 1494 C CA . ILE A 1 194 ? -18.876 21.387 33.616 1.00 89.31 194 ILE A CA 1
ATOM 1495 C C . ILE A 1 194 ? -20.190 22.159 33.477 1.00 89.31 194 ILE A C 1
ATOM 1497 O O . ILE A 1 194 ? -20.146 23.361 33.234 1.00 89.31 194 ILE A O 1
ATOM 1501 N N . ALA A 1 195 ? -21.330 21.501 33.692 1.00 87.94 195 ALA A N 1
ATOM 1502 C CA . ALA A 1 195 ? -22.654 22.107 33.627 1.00 87.94 195 ALA A CA 1
ATOM 1503 C C . ALA A 1 195 ? -22.797 23.275 34.612 1.00 87.94 195 ALA A C 1
ATOM 1505 O O . ALA A 1 195 ? -23.243 24.349 34.218 1.00 87.94 195 ALA A O 1
ATOM 1506 N N . GLU A 1 196 ? -22.338 23.117 35.858 1.00 88.56 196 GLU A N 1
ATOM 1507 C CA . GLU A 1 196 ? -22.402 24.209 36.834 1.00 88.56 196 GLU A CA 1
ATOM 1508 C C . GLU A 1 196 ? -21.516 25.396 36.434 1.00 88.56 196 GLU A C 1
ATOM 1510 O O . GLU A 1 196 ? -21.941 26.547 36.519 1.00 88.56 196 GLU A O 1
ATOM 1515 N N . ASN A 1 197 ? -20.305 25.140 35.927 1.00 87.62 197 ASN A N 1
ATOM 1516 C CA . ASN A 1 197 ? -19.445 26.219 35.435 1.00 87.62 197 ASN A CA 1
ATOM 1517 C C . ASN A 1 197 ? -20.037 26.907 34.196 1.00 87.62 197 ASN A C 1
ATOM 1519 O O . ASN A 1 197 ? -19.988 28.131 34.104 1.00 87.62 197 ASN A O 1
ATOM 1523 N N . LEU A 1 198 ? -20.626 26.148 33.268 1.00 86.75 198 LEU A N 1
ATOM 1524 C CA . LEU A 1 198 ? -21.322 26.703 32.106 1.00 86.75 198 LEU A CA 1
ATOM 1525 C C . LEU A 1 198 ? -22.474 27.603 32.535 1.00 86.75 198 LEU A C 1
ATOM 1527 O O . LEU A 1 198 ? -22.553 28.727 32.053 1.00 86.75 198 LEU A O 1
ATOM 1531 N N . ARG A 1 199 ? -23.292 27.155 33.492 1.00 84.88 199 ARG A N 1
ATOM 1532 C CA . ARG A 1 199 ? -24.416 27.921 34.042 1.00 84.88 199 ARG A CA 1
ATOM 1533 C C . ARG A 1 199 ? -23.973 29.243 34.666 1.00 84.88 199 ARG A C 1
ATOM 1535 O O . ARG A 1 199 ? -24.631 30.262 34.477 1.00 84.88 199 ARG A O 1
ATOM 1542 N N . ILE A 1 200 ? -22.851 29.239 35.390 1.00 85.94 200 ILE A N 1
ATOM 1543 C CA . ILE A 1 200 ? -22.264 30.451 35.981 1.00 85.94 200 ILE A CA 1
ATOM 1544 C C . ILE A 1 200 ? -21.802 31.426 34.886 1.00 85.94 200 ILE A C 1
ATOM 1546 O O . ILE A 1 200 ? -22.009 32.633 35.010 1.00 85.94 200 ILE A O 1
ATOM 1550 N N . ILE A 1 201 ? -21.182 30.920 33.817 1.00 86.31 201 ILE A N 1
ATOM 1551 C CA . ILE A 1 201 ? -20.598 31.746 32.750 1.00 86.31 201 ILE A CA 1
ATOM 1552 C C . ILE A 1 201 ? -21.668 32.261 31.773 1.00 86.31 201 ILE A C 1
ATOM 1554 O O . ILE A 1 201 ? -21.550 33.377 31.273 1.00 86.31 201 ILE A O 1
ATOM 1558 N N . SER A 1 202 ? -22.725 31.491 31.505 1.00 81.50 202 SER A N 1
ATOM 1559 C CA . SER A 1 202 ? -23.752 31.807 30.502 1.00 81.50 202 SER A CA 1
ATOM 1560 C C . SER A 1 202 ? -24.874 32.722 31.012 1.00 81.50 202 SER A C 1
ATOM 1562 O O . SER A 1 202 ? -25.932 32.791 30.386 1.00 81.50 202 SER A O 1
ATOM 1564 N N . GLY A 1 203 ? -24.679 33.402 32.148 1.00 77.38 203 GLY A N 1
ATOM 1565 C CA . GLY A 1 203 ? -25.711 34.176 32.842 1.00 77.38 203 GLY A CA 1
ATOM 1566 C C . GLY A 1 203 ? -26.499 35.124 31.926 1.00 77.38 203 GLY A C 1
ATOM 1567 O O . GLY A 1 203 ? -25.990 36.164 31.516 1.00 77.38 203 GLY A O 1
ATOM 1568 N N . GLY A 1 204 ? -27.760 34.767 31.644 1.00 68.75 204 GLY A N 1
ATOM 1569 C CA . GLY A 1 204 ? -28.711 35.559 30.850 1.00 68.75 204 GLY A CA 1
ATOM 1570 C C . GLY A 1 204 ? -28.916 35.111 29.396 1.00 68.75 204 GLY A C 1
ATOM 1571 O O . GLY A 1 204 ? -29.720 35.721 28.695 1.00 68.75 204 GLY A O 1
ATOM 1572 N N . VAL A 1 205 ? -28.233 34.058 28.940 1.00 77.25 205 VAL A N 1
ATOM 1573 C CA . VAL A 1 205 ? -28.373 33.489 27.586 1.00 77.25 205 VAL A CA 1
ATOM 1574 C C . VAL A 1 205 ? -28.978 32.084 27.673 1.00 77.25 205 VAL A C 1
ATOM 1576 O O . VAL A 1 205 ? -28.973 31.465 28.735 1.00 77.25 205 VAL A O 1
ATOM 1579 N N . GLN A 1 206 ? -29.531 31.592 26.562 1.00 74.56 206 GLN A N 1
ATOM 1580 C CA . GLN A 1 206 ? -30.129 30.261 26.461 1.00 74.56 206 GLN A CA 1
ATOM 1581 C C . GLN A 1 206 ? -29.199 29.178 27.025 1.00 74.56 206 GLN A C 1
ATOM 1583 O O . GLN A 1 206 ? -28.011 29.125 26.697 1.00 74.56 206 GLN A O 1
ATOM 1588 N N . GLU A 1 207 ? -29.751 28.328 27.885 1.00 73.12 207 GLU A N 1
ATOM 1589 C CA . GLU A 1 207 ? -29.004 27.279 28.571 1.00 73.12 207 GLU A CA 1
ATOM 1590 C C . GLU A 1 207 ? -28.505 26.230 27.569 1.00 73.12 207 GLU A C 1
ATOM 1592 O O . GLU A 1 207 ? -29.261 25.744 26.728 1.00 73.12 207 GLU A O 1
ATOM 1597 N N . HIS A 1 208 ? -27.212 25.908 27.644 1.00 73.38 208 HIS A N 1
ATOM 1598 C CA . HIS A 1 208 ? -26.579 24.856 26.852 1.00 73.38 208 HIS A CA 1
ATOM 1599 C C . HIS A 1 208 ? -25.995 23.808 27.802 1.00 73.38 208 HIS A C 1
ATOM 1601 O O . HIS A 1 208 ? -25.319 24.152 28.773 1.00 73.38 208 HIS A O 1
ATOM 1607 N N . HIS A 1 209 ? -26.225 22.530 27.502 1.00 81.06 209 HIS A N 1
ATOM 1608 C CA . HIS A 1 209 ? -25.725 21.408 28.295 1.00 81.06 209 HIS A CA 1
ATOM 1609 C C . HIS A 1 209 ? -24.486 20.792 27.639 1.00 81.06 209 HIS A C 1
ATOM 1611 O O . HIS A 1 209 ? -24.461 20.567 26.429 1.00 81.06 209 HIS A O 1
ATOM 1617 N N . ALA A 1 210 ? -23.459 20.516 28.444 1.00 79.62 210 ALA A N 1
ATOM 1618 C CA . ALA A 1 210 ? -22.268 19.800 28.006 1.00 79.62 210 ALA A CA 1
ATOM 1619 C C . ALA A 1 210 ? -22.363 18.324 28.384 1.00 79.62 210 ALA A C 1
ATOM 1621 O O . ALA A 1 210 ? -22.683 17.992 29.524 1.00 79.62 210 ALA A O 1
ATOM 1622 N N . PHE A 1 211 ? -22.011 17.468 27.431 1.00 84.94 211 PHE A N 1
ATOM 1623 C CA . PHE A 1 211 ? -21.987 16.020 27.586 1.00 84.94 211 PHE A CA 1
ATOM 1624 C C . PHE A 1 211 ? -20.617 15.483 27.171 1.00 84.94 211 PHE A C 1
ATOM 1626 O O . PHE A 1 211 ? -19.972 16.021 26.265 1.00 84.94 211 PHE A O 1
ATOM 1633 N N . VAL A 1 212 ? -20.174 14.413 27.820 1.00 82.69 212 VAL A N 1
ATOM 1634 C CA . VAL A 1 212 ? -18.977 13.656 27.469 1.00 82.69 212 VAL A CA 1
ATOM 1635 C C . VAL A 1 212 ? -19.400 12.454 26.628 1.00 82.69 212 VAL A C 1
ATOM 1637 O O . VAL A 1 212 ? -19.929 11.464 27.127 1.00 82.69 212 VAL A O 1
ATOM 1640 N N . GLY A 1 213 ? -19.152 12.546 25.323 1.00 80.00 213 GLY A N 1
ATOM 1641 C CA . GLY A 1 213 ? -19.368 11.453 24.377 1.00 80.00 213 GLY A CA 1
ATOM 1642 C C . GLY A 1 213 ? -18.141 10.556 24.196 1.00 80.00 213 GLY A C 1
ATOM 1643 O O . GLY A 1 213 ? -17.040 10.856 24.662 1.00 80.00 213 GLY A O 1
ATOM 1644 N N . THR A 1 214 ? -18.324 9.465 23.458 1.00 81.00 214 THR A N 1
ATOM 1645 C CA . THR A 1 214 ? -17.232 8.642 22.921 1.00 81.00 214 THR A CA 1
ATOM 1646 C C . THR A 1 214 ? -16.969 8.981 21.459 1.00 81.00 214 THR A C 1
ATOM 1648 O O . THR A 1 214 ? -17.802 9.592 20.793 1.00 81.00 214 THR A O 1
ATOM 1651 N N . GLN A 1 215 ? -15.803 8.581 20.947 1.00 75.00 215 GLN A N 1
ATOM 1652 C CA . GLN A 1 215 ? -15.566 8.607 19.503 1.00 75.00 215 GLN A CA 1
ATOM 1653 C C . GLN A 1 215 ? -16.535 7.648 18.800 1.00 75.00 215 GLN A C 1
ATOM 1655 O O . GLN A 1 215 ? -16.925 6.630 19.377 1.00 75.00 215 GLN A O 1
ATOM 1660 N N . THR A 1 216 ? -16.909 7.977 17.565 1.00 79.69 216 THR A N 1
ATOM 1661 C CA . THR A 1 216 ? -17.608 7.053 16.670 1.00 79.69 216 THR A CA 1
ATOM 1662 C C . THR A 1 216 ? -16.715 5.845 16.416 1.00 79.69 216 THR A C 1
ATOM 1664 O O . THR A 1 216 ? -15.538 6.005 16.082 1.00 79.69 216 THR A O 1
ATOM 1667 N N . VAL A 1 217 ? -17.254 4.642 16.608 1.00 80.81 217 VAL A N 1
ATOM 1668 C CA . VAL A 1 217 ? -16.513 3.402 16.377 1.00 80.81 217 VAL A CA 1
ATOM 1669 C C . VAL A 1 217 ? -16.593 3.092 14.891 1.00 80.81 217 VAL A C 1
ATOM 1671 O O . VAL A 1 217 ? -17.535 2.466 14.434 1.00 80.81 217 VAL A O 1
ATOM 1674 N N . ASP A 1 218 ? -15.622 3.560 14.122 1.00 77.62 218 ASP A N 1
ATOM 1675 C CA . ASP A 1 218 ? -15.452 3.147 12.732 1.00 77.62 218 ASP A CA 1
ATOM 1676 C C . ASP A 1 218 ? -14.382 2.046 12.613 1.00 77.62 218 ASP A C 1
ATOM 1678 O O . ASP A 1 218 ? -13.713 1.663 13.579 1.00 77.62 218 ASP A O 1
ATOM 1682 N N . ASP A 1 219 ? -14.209 1.517 11.407 1.00 76.50 219 ASP A N 1
ATOM 1683 C CA . ASP A 1 219 ? -13.169 0.535 11.084 1.00 76.50 219 ASP A CA 1
ATOM 1684 C C . ASP A 1 219 ? -11.762 1.027 11.461 1.00 76.50 219 ASP A C 1
ATOM 1686 O O . ASP A 1 219 ? -10.915 0.268 11.944 1.00 76.50 219 ASP A O 1
ATOM 1690 N N . THR A 1 220 ? -11.516 2.329 11.295 1.00 74.56 220 THR A N 1
ATOM 1691 C CA . THR A 1 220 ? -10.241 2.959 11.652 1.00 74.56 220 THR A CA 1
ATOM 1692 C C . THR A 1 220 ? -10.035 2.966 13.168 1.00 74.56 220 THR A C 1
ATOM 1694 O O . THR A 1 220 ? -8.915 2.762 13.644 1.00 74.56 220 THR A O 1
ATOM 1697 N N . TYR A 1 221 ? -11.094 3.177 13.946 1.00 78.19 221 TYR A N 1
ATOM 1698 C CA . TYR A 1 221 ? -11.091 3.092 15.396 1.00 78.19 221 TYR A CA 1
ATOM 1699 C C . TYR A 1 221 ? -10.782 1.667 15.849 1.00 78.19 221 TYR A C 1
ATOM 1701 O O . TYR A 1 221 ? -9.862 1.484 16.647 1.00 78.19 221 TYR A O 1
ATOM 1709 N N . LEU A 1 222 ? -11.476 0.658 15.305 1.00 77.38 222 LEU A N 1
ATOM 1710 C CA . LEU A 1 222 ? -11.212 -0.751 15.626 1.00 77.38 222 LEU A CA 1
ATOM 1711 C C . LEU A 1 222 ? -9.747 -1.110 15.371 1.00 77.38 222 LEU A C 1
ATOM 1713 O O . LEU A 1 222 ? -9.083 -1.682 16.236 1.00 77.38 222 LEU A O 1
ATOM 1717 N N . ALA A 1 223 ? -9.205 -0.679 14.234 1.00 75.12 223 ALA A N 1
ATOM 1718 C CA . ALA A 1 223 ? -7.804 -0.885 13.903 1.00 75.12 223 ALA A CA 1
ATOM 1719 C C . ALA A 1 223 ? -6.849 -0.270 14.949 1.00 75.12 223 ALA A C 1
ATOM 1721 O O . ALA A 1 223 ? -5.827 -0.866 15.282 1.00 75.12 223 ALA A O 1
ATOM 1722 N N . ARG A 1 224 ? -7.183 0.895 15.521 1.00 75.75 224 ARG A N 1
ATOM 1723 C CA . ARG A 1 224 ? -6.377 1.566 16.564 1.00 75.75 224 ARG A CA 1
ATOM 1724 C C . ARG A 1 224 ? -6.448 0.894 17.934 1.00 75.75 224 ARG A C 1
ATOM 1726 O O . ARG A 1 224 ? -5.534 1.088 18.736 1.00 75.75 224 ARG A O 1
ATOM 1733 N N . VAL A 1 225 ? -7.521 0.158 18.221 1.00 76.62 225 VAL A N 1
ATOM 1734 C CA . VAL A 1 225 ? -7.683 -0.579 19.484 1.00 76.62 225 VAL A CA 1
ATOM 1735 C C . VAL A 1 225 ? -6.765 -1.800 19.519 1.00 76.62 225 VAL A C 1
ATOM 1737 O O . VAL A 1 225 ? -6.236 -2.145 20.579 1.00 76.62 225 VAL A O 1
ATOM 1740 N N . PHE A 1 226 ? -6.544 -2.438 18.370 1.00 77.00 226 PHE A N 1
ATOM 1741 C CA . PHE A 1 226 ? -5.677 -3.603 18.277 1.00 77.00 226 PHE A CA 1
ATOM 1742 C C . PHE A 1 226 ? -4.194 -3.219 18.208 1.00 77.00 226 PHE A C 1
ATOM 1744 O O . PHE A 1 226 ? -3.780 -2.258 17.561 1.00 77.00 226 PHE A O 1
ATOM 1751 N N . GLU A 1 227 ? -3.368 -4.011 18.887 1.00 77.81 227 GLU A N 1
ATOM 1752 C CA . GLU A 1 227 ? -1.912 -3.907 18.840 1.00 77.81 227 GLU A CA 1
ATOM 1753 C C . GLU A 1 227 ? -1.338 -5.276 18.482 1.00 77.81 227 GLU A C 1
ATOM 1755 O O . GLU A 1 227 ? -1.717 -6.292 19.070 1.00 77.81 227 GLU A O 1
ATOM 1760 N N . MET A 1 228 ? -0.402 -5.300 17.534 1.00 82.94 228 MET A N 1
ATOM 1761 C CA . MET A 1 228 ? 0.344 -6.512 17.222 1.00 82.94 228 MET A CA 1
ATOM 1762 C C . MET A 1 228 ? 1.410 -6.779 18.274 1.00 82.94 228 MET A C 1
ATOM 1764 O O . MET A 1 228 ? 2.161 -5.887 18.664 1.00 82.94 228 MET A O 1
ATOM 1768 N N . LEU A 1 229 ? 1.506 -8.035 18.697 1.00 85.69 229 LEU A N 1
ATOM 1769 C CA . LEU A 1 229 ? 2.492 -8.508 19.662 1.00 85.69 229 LEU A CA 1
ATOM 1770 C C . LEU A 1 229 ? 3.304 -9.653 19.051 1.00 85.69 229 LEU A C 1
ATOM 1772 O O . LEU A 1 229 ? 2.827 -10.356 18.161 1.00 85.69 229 LEU A O 1
ATOM 1776 N N . VAL A 1 230 ? 4.529 -9.852 19.541 1.00 86.31 230 VAL A N 1
ATOM 1777 C CA . VAL A 1 230 ? 5.403 -10.959 19.122 1.00 86.31 230 VAL A CA 1
ATOM 1778 C C . VAL A 1 230 ? 5.879 -11.724 20.348 1.00 86.31 230 VAL A C 1
ATOM 1780 O O . VAL A 1 230 ? 6.413 -11.135 21.287 1.00 86.31 230 VAL A O 1
ATOM 1783 N N . GLY A 1 231 ? 5.694 -13.042 20.334 1.00 86.06 231 GLY A N 1
ATOM 1784 C CA . GLY A 1 231 ? 6.182 -13.970 21.353 1.00 86.06 231 GLY A CA 1
ATOM 1785 C C . GLY A 1 231 ? 7.120 -15.013 20.748 1.00 86.06 231 GLY A C 1
ATOM 1786 O O . GLY A 1 231 ? 7.066 -15.288 19.551 1.00 86.06 231 GLY A O 1
ATOM 1787 N N . LEU A 1 232 ? 7.995 -15.584 21.577 1.00 83.81 232 LEU A N 1
ATOM 1788 C CA . LEU A 1 232 ? 8.817 -16.746 21.200 1.00 83.81 232 LEU A CA 1
ATOM 1789 C C . LEU A 1 232 ? 8.046 -18.062 21.350 1.00 83.81 232 LEU A C 1
ATOM 1791 O O . LEU A 1 232 ? 8.340 -19.037 20.665 1.00 83.81 232 LEU A O 1
ATOM 1795 N N . LEU A 1 233 ? 7.085 -18.074 22.271 1.00 86.69 233 LEU A N 1
ATOM 1796 C CA . LEU A 1 233 ? 6.204 -19.194 22.554 1.00 86.69 233 LEU A CA 1
ATOM 1797 C C . LEU A 1 233 ? 4.804 -18.875 22.016 1.00 86.69 233 LEU A C 1
ATOM 1799 O O . LEU A 1 233 ? 4.433 -17.699 21.952 1.00 86.69 233 LEU A O 1
ATOM 1803 N N . PRO A 1 234 ? 4.014 -19.894 21.639 1.00 84.56 234 PRO A N 1
ATOM 1804 C CA . PRO A 1 234 ? 2.634 -19.729 21.192 1.00 84.56 234 PRO A CA 1
ATOM 1805 C C . PRO A 1 234 ? 1.687 -19.482 22.381 1.00 84.56 234 PRO A C 1
ATOM 1807 O O . PRO A 1 234 ? 0.662 -20.141 22.518 1.00 84.56 234 PRO A O 1
ATOM 1810 N N . ASP A 1 235 ? 2.049 -18.541 23.253 1.00 84.19 235 ASP A N 1
ATOM 1811 C CA . ASP A 1 235 ? 1.238 -18.070 24.370 1.00 84.19 235 ASP A CA 1
ATOM 1812 C C . ASP A 1 235 ? 1.102 -16.544 24.290 1.00 84.19 235 ASP A C 1
ATOM 1814 O O . ASP A 1 235 ? 2.080 -15.807 24.132 1.00 84.19 235 ASP A O 1
ATOM 1818 N N . ARG A 1 236 ? -0.138 -16.060 24.406 1.00 82.50 236 ARG A N 1
ATOM 1819 C CA . ARG A 1 236 ? -0.458 -14.630 24.399 1.00 82.50 236 ARG A CA 1
ATOM 1820 C C . ARG A 1 236 ? 0.104 -13.928 25.636 1.00 82.50 236 ARG A C 1
ATOM 1822 O O . ARG A 1 236 ? 0.439 -12.751 25.540 1.00 82.50 236 ARG A O 1
ATOM 1829 N N . GLY A 1 237 ? 0.217 -14.633 26.765 1.00 84.50 237 GLY A N 1
ATOM 1830 C CA . GLY A 1 237 ? 0.788 -14.098 28.005 1.00 84.50 237 GLY A CA 1
ATOM 1831 C C . GLY A 1 237 ? 2.274 -13.745 27.890 1.00 84.50 237 GLY A C 1
ATOM 1832 O O . GLY A 1 237 ? 2.723 -12.771 28.491 1.00 84.50 237 GLY A O 1
ATOM 1833 N N . ASP A 1 238 ? 3.011 -14.479 27.054 1.00 85.38 238 ASP A N 1
ATOM 1834 C CA . ASP A 1 238 ? 4.447 -14.287 26.817 1.00 85.38 238 ASP A CA 1
ATOM 1835 C C . ASP A 1 238 ? 4.757 -13.306 25.673 1.00 85.38 238 ASP A C 1
ATOM 1837 O O . ASP A 1 238 ? 5.923 -12.969 25.416 1.00 85.38 238 ASP A O 1
ATOM 1841 N N . ALA A 1 239 ? 3.726 -12.845 24.960 1.00 89.00 239 ALA A N 1
ATOM 1842 C CA . ALA A 1 239 ? 3.875 -11.945 23.831 1.00 89.00 239 ALA A CA 1
ATOM 1843 C C . ALA A 1 239 ? 4.286 -10.539 24.292 1.00 89.00 239 ALA A C 1
ATOM 1845 O O . ALA A 1 239 ? 3.761 -9.971 25.250 1.00 89.00 239 ALA A O 1
ATOM 1846 N N . ARG A 1 240 ? 5.241 -9.944 23.578 1.00 86.69 240 ARG A N 1
ATOM 1847 C CA . ARG A 1 240 ? 5.804 -8.633 23.898 1.00 86.69 240 ARG A CA 1
ATOM 1848 C C . ARG A 1 240 ? 5.382 -7.592 22.875 1.00 86.69 240 ARG A C 1
ATOM 1850 O O . ARG A 1 240 ? 5.201 -7.892 21.693 1.00 86.69 240 ARG A O 1
ATOM 1857 N N . ARG A 1 241 ? 5.288 -6.341 23.332 1.00 87.12 241 ARG A N 1
ATOM 1858 C CA . ARG A 1 241 ? 5.071 -5.185 22.453 1.00 87.12 241 ARG A CA 1
ATOM 1859 C C . ARG A 1 241 ? 6.210 -5.042 21.447 1.00 87.12 241 ARG A C 1
ATOM 1861 O O . ARG A 1 241 ? 7.356 -5.407 21.728 1.00 87.12 241 ARG A O 1
ATOM 1868 N N . LEU A 1 242 ? 5.915 -4.473 20.283 1.00 86.12 242 LEU A N 1
ATOM 1869 C CA . LEU A 1 242 ? 6.889 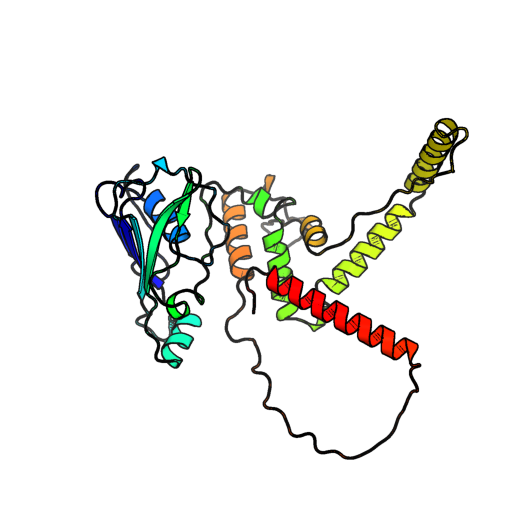-4.375 19.192 1.00 86.12 242 LEU A CA 1
ATOM 1870 C C . LEU A 1 242 ? 8.090 -3.481 19.539 1.00 86.12 242 LEU A C 1
ATOM 1872 O O . LEU A 1 242 ? 9.195 -3.771 19.096 1.00 86.12 242 LEU A O 1
ATOM 1876 N N . GLN A 1 243 ? 7.910 -2.460 20.388 1.00 83.25 243 GLN A N 1
ATOM 1877 C CA . GLN A 1 243 ? 8.975 -1.534 20.812 1.00 83.25 243 GLN A CA 1
ATOM 1878 C C . GLN A 1 243 ? 10.107 -2.225 21.589 1.00 83.25 243 GLN A C 1
ATOM 1880 O O . GLN A 1 243 ? 11.230 -1.729 21.603 1.00 83.25 243 GLN A O 1
ATOM 1885 N N . VAL A 1 244 ? 9.812 -3.341 22.264 1.00 84.88 244 VAL A N 1
ATOM 1886 C CA . VAL A 1 244 ? 10.792 -4.110 23.056 1.00 84.88 244 VAL A CA 1
ATOM 1887 C C . VAL A 1 244 ? 11.241 -5.393 22.351 1.00 84.88 244 VAL A C 1
ATOM 1889 O O . VAL A 1 244 ? 12.075 -6.133 22.876 1.00 84.88 244 VAL A O 1
ATOM 1892 N N . SER A 1 245 ? 10.687 -5.667 21.170 1.00 85.19 245 SER A N 1
ATOM 1893 C CA . SER A 1 245 ? 11.071 -6.785 20.312 1.00 85.19 245 SER A CA 1
ATOM 1894 C C . SER A 1 245 ? 12.218 -6.378 19.387 1.00 85.19 245 SER A C 1
ATOM 1896 O O . SER A 1 245 ? 12.403 -5.203 19.071 1.00 85.19 245 SER A O 1
ATOM 1898 N N . SER A 1 246 ? 13.021 -7.343 18.934 1.00 84.56 246 SER A N 1
ATOM 1899 C CA . SER A 1 246 ? 14.116 -7.020 18.018 1.00 84.56 246 SER A CA 1
ATOM 1900 C C . SER A 1 246 ? 13.584 -6.657 16.631 1.00 84.56 246 SER A C 1
ATOM 1902 O O . SER A 1 246 ? 12.706 -7.321 16.075 1.00 84.56 246 SER A O 1
ATOM 1904 N N . LEU A 1 247 ? 14.162 -5.605 16.046 1.00 82.00 247 LEU A N 1
ATOM 1905 C CA . LEU A 1 247 ? 13.718 -5.023 14.776 1.00 82.00 247 LEU A CA 1
ATOM 1906 C C . LEU A 1 247 ? 13.676 -6.038 13.619 1.00 82.00 247 LEU A C 1
ATOM 1908 O O . LEU A 1 247 ? 12.848 -5.919 12.719 1.00 82.00 247 LEU A O 1
ATOM 1912 N N . GLY A 1 248 ? 14.544 -7.055 13.648 1.00 82.50 248 GLY A N 1
ATOM 1913 C CA . GLY A 1 248 ? 14.543 -8.146 12.671 1.00 82.50 248 GLY A CA 1
ATOM 1914 C C . GLY A 1 248 ? 13.222 -8.920 12.647 1.00 82.50 248 GLY A C 1
ATOM 1915 O O . GLY A 1 248 ? 12.629 -9.071 11.582 1.00 82.50 248 GLY A O 1
ATOM 1916 N N . TYR A 1 249 ? 12.713 -9.344 13.808 1.00 84.38 249 TYR A N 1
ATOM 1917 C CA . TYR A 1 249 ? 11.434 -10.059 13.882 1.00 84.38 249 TYR A CA 1
ATOM 1918 C C . TYR A 1 249 ? 10.241 -9.149 13.606 1.00 84.38 249 TYR A C 1
ATOM 1920 O O . TYR A 1 249 ? 9.296 -9.588 12.962 1.00 84.38 249 TYR A O 1
ATOM 1928 N N . VAL A 1 250 ? 10.298 -7.876 14.008 1.00 83.75 250 VAL A N 1
ATOM 1929 C CA . VAL A 1 250 ? 9.245 -6.904 13.665 1.00 83.75 250 VAL A CA 1
ATOM 1930 C C . VAL A 1 250 ? 9.162 -6.709 12.144 1.00 83.75 250 VAL A C 1
ATOM 1932 O O . VAL A 1 250 ? 8.072 -6.661 11.583 1.00 83.75 250 VAL A O 1
ATOM 1935 N N . ASN A 1 251 ? 10.302 -6.686 11.444 1.00 83.06 251 ASN A N 1
ATOM 1936 C CA . ASN A 1 251 ? 10.334 -6.648 9.981 1.00 83.06 251 ASN A CA 1
ATOM 1937 C C . ASN A 1 251 ? 9.740 -7.906 9.335 1.00 83.06 251 ASN A C 1
ATOM 1939 O O . ASN A 1 251 ? 9.011 -7.793 8.351 1.00 83.06 251 ASN A O 1
ATOM 1943 N N . LEU A 1 252 ? 10.046 -9.089 9.873 1.00 85.50 252 LEU A N 1
ATOM 1944 C CA . LEU A 1 252 ? 9.465 -10.342 9.387 1.00 85.50 252 LEU A CA 1
ATOM 1945 C C . LEU A 1 252 ? 7.957 -10.392 9.630 1.00 85.50 252 LEU A C 1
ATOM 1947 O O . LEU A 1 252 ? 7.219 -10.772 8.726 1.00 85.50 252 LEU A O 1
ATOM 1951 N N . LEU A 1 253 ? 7.500 -9.949 10.805 1.00 84.88 253 LEU A N 1
ATOM 1952 C CA . LEU A 1 253 ? 6.080 -9.820 11.106 1.00 84.88 253 LEU A CA 1
ATOM 1953 C C . LEU A 1 253 ? 5.406 -8.877 10.111 1.00 84.88 253 LEU A C 1
ATOM 1955 O O . LEU A 1 253 ? 4.384 -9.235 9.545 1.00 84.88 253 LEU A O 1
ATOM 1959 N N . HIS A 1 254 ? 5.995 -7.712 9.839 1.00 82.06 254 HIS A N 1
ATOM 1960 C CA . HIS A 1 254 ? 5.443 -6.768 8.871 1.00 82.06 254 HIS A CA 1
ATOM 1961 C C . HIS A 1 254 ? 5.273 -7.401 7.485 1.00 82.06 254 HIS A C 1
ATOM 1963 O O . HIS A 1 254 ? 4.230 -7.238 6.853 1.00 82.06 254 HIS A O 1
ATOM 1969 N N . ILE A 1 255 ? 6.279 -8.144 7.010 1.00 81.88 255 ILE A N 1
ATOM 1970 C CA . ILE A 1 255 ? 6.195 -8.879 5.740 1.00 81.88 255 ILE A CA 1
ATOM 1971 C C . ILE A 1 255 ? 5.081 -9.929 5.808 1.00 81.88 255 ILE A C 1
ATOM 1973 O O . ILE A 1 255 ? 4.259 -9.982 4.901 1.00 81.88 255 ILE A O 1
ATOM 1977 N N . ALA A 1 256 ? 5.016 -10.724 6.877 1.00 83.75 256 ALA A N 1
ATOM 1978 C CA . ALA A 1 256 ? 4.001 -11.762 7.044 1.00 83.75 256 ALA A CA 1
ATOM 1979 C C . ALA A 1 256 ? 2.577 -11.186 7.048 1.00 83.75 256 ALA A C 1
ATOM 1981 O O . ALA A 1 256 ? 1.717 -11.683 6.333 1.00 83.75 256 ALA A O 1
ATOM 1982 N N . VAL A 1 257 ? 2.356 -10.099 7.788 1.00 80.75 257 VAL A N 1
ATOM 1983 C CA . VAL A 1 257 ? 1.083 -9.367 7.855 1.00 80.75 257 VAL A CA 1
ATOM 1984 C C . VAL A 1 257 ? 0.719 -8.804 6.479 1.00 80.75 257 VAL A C 1
ATOM 1986 O O . VAL A 1 257 ? -0.400 -8.987 6.014 1.00 80.75 257 VAL A O 1
ATOM 1989 N N . THR A 1 258 ? 1.676 -8.195 5.774 1.00 78.12 258 THR A N 1
ATOM 1990 C CA . THR A 1 258 ? 1.448 -7.680 4.413 1.00 78.12 258 THR A CA 1
ATOM 1991 C C . THR A 1 258 ? 1.066 -8.802 3.440 1.00 78.12 258 THR A C 1
ATOM 1993 O O . THR A 1 258 ? 0.186 -8.617 2.605 1.00 78.12 258 THR A O 1
ATOM 1996 N N . LEU A 1 259 ? 1.711 -9.970 3.546 1.00 79.69 259 LEU A N 1
ATOM 1997 C CA . LEU A 1 259 ? 1.420 -11.134 2.707 1.00 79.69 259 LEU A CA 1
ATOM 1998 C C . LEU A 1 259 ? 0.066 -11.766 3.039 1.00 79.69 259 LEU A C 1
ATOM 2000 O O . LEU A 1 259 ? -0.645 -12.161 2.123 1.00 79.69 259 LEU A O 1
ATOM 2004 N N . ALA A 1 260 ? -0.292 -11.846 4.321 1.00 78.94 260 ALA A N 1
ATOM 2005 C CA . ALA A 1 260 ? -1.564 -12.403 4.770 1.00 78.94 260 ALA A CA 1
ATOM 2006 C C . ALA A 1 260 ? -2.768 -11.549 4.337 1.00 78.94 260 ALA A C 1
ATOM 2008 O O . ALA A 1 260 ? -3.860 -12.084 4.182 1.00 78.94 260 ALA A O 1
ATOM 2009 N N . GLY A 1 261 ? -2.565 -10.249 4.095 1.00 73.88 261 GLY A N 1
ATOM 2010 C CA . GLY A 1 261 ? -3.607 -9.369 3.565 1.00 73.88 261 GLY A CA 1
ATOM 2011 C C . GLY A 1 261 ? -3.891 -9.569 2.076 1.00 73.88 261 GLY A C 1
ATOM 2012 O O . GLY A 1 261 ? -4.918 -9.102 1.603 1.00 73.88 261 GLY A O 1
ATOM 2013 N N . ILE A 1 262 ? -3.008 -10.238 1.321 1.00 75.00 262 ILE A N 1
ATOM 2014 C CA . ILE A 1 262 ? -3.224 -10.484 -0.111 1.00 75.00 262 ILE A CA 1
ATOM 2015 C C . ILE A 1 262 ? -4.340 -11.532 -0.263 1.00 75.00 262 ILE A C 1
ATOM 2017 O O . ILE A 1 262 ? -4.160 -12.659 0.206 1.00 75.00 262 ILE A O 1
ATOM 2021 N N . PRO A 1 263 ? -5.460 -11.219 -0.942 1.00 66.75 263 PRO A N 1
ATOM 2022 C CA . PRO A 1 263 ? -6.533 -12.181 -1.149 1.00 66.75 263 PRO A CA 1
ATOM 2023 C C . PRO A 1 263 ? -6.040 -13.370 -1.978 1.00 66.75 263 PRO A C 1
ATOM 2025 O O . PRO A 1 263 ? -5.242 -13.232 -2.914 1.00 66.75 263 PRO A O 1
ATOM 2028 N N . GLU A 1 264 ? -6.524 -14.564 -1.640 1.00 64.56 264 GLU A N 1
ATOM 2029 C CA . GLU A 1 264 ? -6.236 -15.761 -2.422 1.00 64.56 264 GLU A CA 1
ATOM 2030 C C . GLU A 1 264 ? -6.973 -15.685 -3.758 1.00 64.56 264 GLU A C 1
ATOM 2032 O O . GLU A 1 264 ? -8.196 -15.726 -3.839 1.00 64.56 264 GLU A O 1
ATOM 2037 N N . ALA A 1 265 ? -6.214 -15.561 -4.843 1.00 53.66 265 ALA A N 1
ATOM 2038 C CA . ALA A 1 265 ? -6.788 -15.522 -6.177 1.00 53.66 265 ALA A CA 1
ATOM 2039 C C . ALA A 1 265 ? -7.409 -16.887 -6.535 1.00 53.66 265 ALA A C 1
ATOM 2041 O O . ALA A 1 265 ? -6.682 -17.840 -6.831 1.00 53.66 265 ALA A O 1
ATOM 2042 N N . GLY A 1 266 ? -8.745 -16.948 -6.551 1.00 51.22 266 GLY A N 1
ATOM 2043 C CA . GLY A 1 266 ? -9.529 -18.111 -6.979 1.00 51.22 266 GLY A CA 1
ATOM 2044 C C . GLY A 1 266 ? -10.516 -18.675 -5.952 1.00 51.22 266 GLY A C 1
ATOM 2045 O O . GLY A 1 266 ? -11.101 -19.714 -6.237 1.00 51.22 266 GLY A O 1
ATOM 2046 N N . SER A 1 267 ? -10.694 -18.040 -4.788 1.00 41.03 267 SER A N 1
ATOM 2047 C CA . SER A 1 267 ? -11.674 -18.466 -3.776 1.00 41.03 267 SER A CA 1
ATOM 2048 C C . SER A 1 267 ? -13.039 -17.789 -3.891 1.00 41.03 267 SER A C 1
ATOM 2050 O O . SER A 1 267 ? -13.942 -18.182 -3.163 1.00 41.03 267 SER A O 1
ATOM 2052 N N . THR A 1 268 ? -13.219 -16.806 -4.778 1.00 40.69 268 THR A N 1
ATOM 2053 C CA . THR A 1 268 ? -14.552 -16.296 -5.115 1.00 40.69 268 THR A CA 1
ATOM 2054 C C . THR A 1 268 ? -15.301 -17.390 -5.876 1.00 40.69 268 THR A C 1
ATOM 2056 O O . THR A 1 268 ? -14.871 -17.757 -6.978 1.00 40.69 268 THR A O 1
ATOM 2059 N N . PRO A 1 269 ? -16.393 -17.953 -5.321 1.00 35.62 269 PRO A N 1
ATOM 2060 C CA . PRO A 1 269 ? -17.310 -18.740 -6.124 1.00 35.62 269 PRO A CA 1
ATOM 2061 C C . PRO A 1 269 ? -17.773 -17.836 -7.265 1.00 35.62 269 PRO A C 1
ATOM 2063 O O . PRO A 1 269 ? -18.148 -16.683 -7.042 1.00 35.62 269 PRO A O 1
ATOM 2066 N N . LEU A 1 270 ? -17.700 -18.337 -8.495 1.00 39.91 270 LEU A N 1
ATOM 2067 C CA . LEU A 1 270 ? -18.448 -17.729 -9.589 1.00 39.91 270 LEU A CA 1
ATOM 2068 C C . LEU A 1 270 ? -19.913 -17.645 -9.126 1.00 39.91 270 LEU A C 1
ATOM 2070 O O . LEU A 1 270 ? -20.380 -18.621 -8.535 1.00 39.91 270 LEU A O 1
ATOM 2074 N N . PRO A 1 271 ? -20.627 -16.527 -9.343 1.00 36.84 271 PRO A N 1
ATOM 2075 C CA . PRO A 1 271 ? -22.065 -16.513 -9.134 1.00 36.84 271 PRO A CA 1
ATOM 2076 C C . PRO A 1 271 ? -22.638 -17.655 -9.970 1.00 36.84 271 PRO A C 1
ATOM 2078 O O . PRO A 1 271 ? -22.410 -17.682 -11.184 1.00 36.84 271 PRO A O 1
ATOM 2081 N N . ASP A 1 272 ? -23.287 -18.619 -9.315 1.00 34.34 272 ASP A N 1
ATOM 2082 C CA . ASP A 1 272 ? -24.018 -19.668 -10.011 1.00 34.34 272 ASP A CA 1
ATOM 2083 C C . ASP A 1 272 ? -24.932 -19.002 -11.045 1.00 34.34 272 ASP A C 1
ATOM 2085 O O . ASP A 1 272 ? -25.548 -17.961 -10.786 1.00 34.34 272 ASP A O 1
ATOM 2089 N N . GLU A 1 273 ? -24.948 -19.578 -12.248 1.00 31.31 273 GLU A N 1
ATOM 2090 C CA . GLU A 1 273 ? -25.850 -19.180 -13.323 1.00 31.31 273 GLU A CA 1
ATOM 2091 C C . GLU A 1 273 ? -27.273 -19.023 -12.765 1.00 31.31 273 GLU A C 1
ATOM 2093 O O . GLU A 1 273 ? -27.667 -19.805 -11.894 1.00 31.31 273 GLU A O 1
ATOM 2098 N N . PRO A 1 274 ? -28.055 -18.031 -13.229 1.00 32.19 274 PRO A N 1
ATOM 2099 C CA . PRO A 1 274 ? -29.399 -17.812 -12.720 1.00 32.19 274 PRO A CA 1
ATOM 2100 C C . PRO A 1 274 ? -30.230 -19.076 -12.946 1.00 32.19 274 PRO A C 1
ATOM 2102 O O . PRO A 1 274 ? -30.659 -19.358 -14.064 1.00 32.19 274 PRO A O 1
ATOM 2105 N N . GLN A 1 275 ? -30.438 -19.850 -11.878 1.00 31.98 275 GLN A N 1
ATOM 2106 C CA . GLN A 1 275 ? -31.432 -20.904 -11.871 1.00 31.98 275 GLN A CA 1
ATOM 2107 C C . GLN A 1 275 ? -32.780 -20.225 -12.069 1.00 31.98 275 GLN A C 1
ATOM 2109 O O . GLN A 1 275 ? -33.217 -19.426 -11.239 1.00 31.98 275 GLN A O 1
ATOM 2114 N N . GLU A 1 276 ? -33.401 -20.527 -13.206 1.00 30.52 276 GLU A N 1
ATOM 2115 C CA . GLU A 1 276 ? -34.796 -20.224 -13.473 1.00 30.52 276 GLU A CA 1
ATOM 2116 C C . GLU A 1 276 ? -35.624 -20.689 -12.274 1.00 30.52 276 GLU A C 1
ATOM 2118 O O . GLU A 1 276 ? -35.716 -21.878 -11.961 1.00 30.52 276 GLU A O 1
ATOM 2123 N N . SER A 1 277 ? -36.188 -19.712 -11.573 1.00 29.23 277 SER A N 1
ATOM 2124 C CA . SER A 1 277 ? -37.189 -19.914 -10.545 1.00 29.23 277 SER A CA 1
ATOM 2125 C C . SER A 1 277 ? -38.403 -20.575 -11.188 1.00 29.23 277 SER A C 1
ATOM 2127 O O . SER A 1 277 ? -39.165 -19.924 -11.905 1.00 29.23 277 SER A O 1
ATOM 2129 N N . ALA A 1 278 ? -38.571 -21.869 -10.938 1.00 32.06 278 ALA A N 1
ATOM 2130 C CA . ALA A 1 278 ? -39.869 -22.505 -11.045 1.00 32.06 278 ALA A CA 1
ATOM 2131 C C . ALA A 1 278 ? -40.716 -22.021 -9.860 1.00 32.06 278 ALA A C 1
ATOM 2133 O O . ALA A 1 278 ? -40.424 -22.338 -8.706 1.00 32.06 278 ALA A O 1
ATOM 2134 N N . ASP A 1 279 ? -41.724 -21.209 -10.167 1.00 35.88 279 ASP A N 1
ATOM 2135 C CA . ASP A 1 279 ? -42.860 -20.955 -9.288 1.00 35.88 279 ASP A CA 1
ATOM 2136 C C . ASP A 1 279 ? -43.538 -22.284 -8.933 1.00 35.88 279 ASP A C 1
ATOM 2138 O O . ASP A 1 279 ? -43.835 -23.067 -9.833 1.00 35.88 279 ASP A O 1
ATOM 2142 N N . GLU A 1 280 ? -43.805 -22.511 -7.643 1.00 33.19 280 GLU A N 1
ATOM 2143 C CA . GLU A 1 280 ? -45.106 -22.990 -7.148 1.00 33.19 280 GLU A CA 1
ATOM 2144 C C . GLU A 1 280 ? -45.166 -22.980 -5.601 1.00 33.19 280 GLU A C 1
ATOM 2146 O O . GLU A 1 280 ? -44.510 -23.750 -4.904 1.00 33.19 280 GLU A O 1
ATOM 2151 N N . ASP A 1 281 ? -46.000 -22.060 -5.108 1.00 32.88 281 ASP A N 1
ATOM 2152 C CA . ASP A 1 281 ? -46.950 -22.167 -3.994 1.00 32.88 281 ASP A CA 1
ATOM 2153 C C . ASP A 1 281 ? -46.530 -22.392 -2.516 1.00 32.88 281 ASP A C 1
ATOM 2155 O O . ASP A 1 281 ? -46.318 -23.492 -2.016 1.00 32.88 281 ASP A O 1
ATOM 2159 N N . ALA A 1 282 ? -46.702 -21.281 -1.781 1.00 35.03 282 ALA A N 1
ATOM 2160 C CA . ALA A 1 282 ? -47.700 -21.092 -0.716 1.00 35.03 282 ALA A CA 1
ATOM 2161 C C . ALA A 1 282 ? -47.344 -21.324 0.775 1.00 35.03 282 ALA A C 1
ATOM 2163 O O . ALA A 1 282 ? -47.252 -22.433 1.294 1.00 35.03 282 ALA A O 1
ATOM 2164 N N . SER A 1 283 ? -47.468 -20.195 1.492 1.00 37.62 283 SER A N 1
ATOM 2165 C CA . SER A 1 283 ? -48.065 -20.015 2.829 1.00 37.62 283 SER A CA 1
ATOM 2166 C C . SER A 1 283 ? -47.175 -20.095 4.083 1.00 37.62 283 SER A C 1
ATOM 2168 O O . SER A 1 283 ? -47.110 -21.101 4.775 1.00 37.62 283 SER A O 1
ATOM 2170 N N . SER A 1 284 ? -46.648 -18.933 4.489 1.00 36.38 284 SER A N 1
ATOM 2171 C CA . SER A 1 284 ? -46.908 -18.386 5.835 1.00 36.38 284 SER A CA 1
ATOM 2172 C C . SER A 1 284 ? -46.568 -16.891 5.864 1.00 36.38 284 SER A C 1
ATOM 2174 O O . SER A 1 284 ? -45.426 -16.495 6.089 1.00 36.38 284 SER A O 1
ATOM 2176 N N . SER A 1 285 ? -47.561 -16.046 5.597 1.00 39.28 285 SER A N 1
ATOM 2177 C CA . SER A 1 285 ? -47.456 -14.595 5.734 1.00 39.28 285 SER A CA 1
ATOM 2178 C C . SER A 1 285 ? -47.471 -14.208 7.216 1.00 39.28 285 SER A C 1
ATOM 2180 O O . SER A 1 285 ? -48.526 -14.236 7.851 1.00 39.28 285 SER A O 1
ATOM 2182 N N . SER A 1 286 ? -46.320 -13.830 7.771 1.00 42.84 286 SER A N 1
ATOM 2183 C CA . SER A 1 286 ? -46.302 -12.881 8.884 1.00 42.84 286 SER A CA 1
ATOM 2184 C C . SER A 1 286 ? -46.392 -11.483 8.277 1.00 42.84 286 SER A C 1
ATOM 2186 O O . SER A 1 286 ? -45.480 -11.075 7.559 1.00 42.84 286 SER A O 1
ATOM 2188 N N . GLU A 1 287 ? -47.499 -10.781 8.510 1.00 47.31 287 GLU A N 1
ATOM 2189 C CA . GLU A 1 287 ? -47.664 -9.376 8.130 1.00 47.31 287 GLU A CA 1
ATOM 2190 C C . GLU A 1 287 ? -46.668 -8.524 8.932 1.00 47.31 287 GLU A C 1
ATOM 2192 O O . GLU A 1 287 ? -46.960 -8.089 10.043 1.00 47.31 287 GLU A O 1
ATOM 2197 N N . ALA A 1 288 ? -45.460 -8.340 8.394 1.00 53.88 288 ALA A N 1
ATOM 2198 C CA . ALA A 1 288 ? -44.578 -7.265 8.823 1.00 53.88 288 ALA A CA 1
ATOM 2199 C C . ALA A 1 288 ? -45.237 -5.944 8.411 1.00 53.88 288 ALA A C 1
ATOM 2201 O O . ALA A 1 288 ? -45.702 -5.808 7.277 1.00 53.88 288 ALA A O 1
ATOM 2202 N N . SER A 1 289 ? -45.322 -4.998 9.338 1.00 62.88 289 SER A N 1
ATOM 2203 C CA . SER A 1 289 ? -45.913 -3.686 9.072 1.00 62.88 289 SER A CA 1
ATOM 2204 C C . SER A 1 289 ? -45.124 -2.931 7.990 1.00 62.88 289 SER A C 1
ATOM 2206 O O . SER A 1 289 ? -43.915 -3.125 7.844 1.00 62.88 289 SER A O 1
ATOM 2208 N N . ASP A 1 290 ? -45.785 -2.049 7.232 1.00 65.06 290 ASP A N 1
ATOM 2209 C CA . ASP A 1 290 ? -45.131 -1.236 6.187 1.00 65.06 290 ASP A CA 1
ATOM 2210 C C . ASP A 1 290 ? -43.924 -0.438 6.730 1.00 65.06 290 ASP A C 1
ATOM 2212 O O . ASP A 1 290 ? -42.946 -0.226 6.009 1.00 65.06 290 ASP A O 1
ATOM 2216 N N . ASP A 1 291 ? -43.953 -0.059 8.013 1.00 63.91 291 ASP A N 1
ATOM 2217 C CA . ASP A 1 291 ? -42.842 0.603 8.706 1.00 63.91 291 ASP A CA 1
ATOM 2218 C C . ASP A 1 291 ? -41.649 -0.344 8.948 1.00 63.91 291 ASP A C 1
ATOM 2220 O O . ASP A 1 291 ? -40.505 0.038 8.701 1.00 63.91 291 ASP A O 1
ATOM 2224 N N . GLU A 1 292 ? -41.884 -1.605 9.330 1.00 68.44 292 GLU A N 1
ATOM 2225 C CA . GLU A 1 292 ? -40.822 -2.614 9.498 1.00 68.44 292 GLU A CA 1
ATOM 2226 C C . GLU A 1 292 ? -40.169 -2.988 8.159 1.00 68.44 292 GLU A C 1
ATOM 2228 O O . GLU A 1 292 ? -38.954 -3.185 8.081 1.00 68.44 292 GLU A O 1
ATOM 2233 N N . LEU A 1 293 ? -40.954 -3.041 7.078 1.00 73.06 293 LEU A N 1
ATOM 2234 C CA . LEU A 1 293 ? -40.441 -3.262 5.724 1.00 73.06 293 LEU A CA 1
ATOM 2235 C C . LEU A 1 293 ? -39.612 -2.069 5.228 1.00 73.06 293 LEU A C 1
ATOM 2237 O O . LEU A 1 293 ? -38.574 -2.263 4.583 1.00 73.06 293 LEU A O 1
ATOM 2241 N N . ALA A 1 294 ? -40.039 -0.842 5.541 1.00 73.50 294 ALA A N 1
ATOM 2242 C CA . ALA A 1 294 ? -39.307 0.376 5.211 1.00 73.50 294 ALA A CA 1
ATOM 2243 C C . ALA A 1 294 ? -37.982 0.476 5.983 1.00 73.50 294 ALA A C 1
ATOM 2245 O O . ALA A 1 294 ? -36.955 0.819 5.391 1.00 73.50 294 ALA A O 1
ATOM 2246 N N . ASP A 1 295 ? -37.972 0.127 7.269 1.00 75.00 295 ASP A N 1
ATOM 2247 C CA . ASP A 1 295 ? -36.758 0.119 8.087 1.00 75.00 295 ASP A CA 1
ATOM 2248 C C . ASP A 1 295 ? -35.788 -0.989 7.658 1.00 75.00 295 ASP A C 1
ATOM 2250 O O . ASP A 1 295 ? -34.604 -0.715 7.446 1.00 75.00 295 ASP A O 1
ATOM 2254 N N . ALA A 1 296 ? -36.278 -2.195 7.357 1.00 76.88 296 ALA A N 1
ATOM 2255 C CA . ALA A 1 296 ? -35.454 -3.263 6.788 1.00 76.88 296 ALA A CA 1
ATOM 2256 C C . ALA A 1 296 ? -34.882 -2.905 5.399 1.00 76.88 296 ALA A C 1
ATOM 2258 O O . ALA A 1 296 ? -33.786 -3.337 5.028 1.00 76.88 296 ALA A O 1
ATOM 2259 N N . ALA A 1 297 ? -35.602 -2.120 4.590 1.00 74.25 297 ALA A N 1
ATOM 2260 C CA . ALA A 1 297 ? -35.092 -1.610 3.317 1.00 74.25 297 ALA A CA 1
ATOM 2261 C C . ALA A 1 297 ? -33.997 -0.547 3.518 1.00 74.25 297 ALA A C 1
ATOM 2263 O O . ALA A 1 297 ? -32.972 -0.594 2.833 1.00 74.25 297 ALA A O 1
ATOM 2264 N N . ARG A 1 298 ? -34.171 0.372 4.478 1.00 80.94 298 ARG A N 1
ATOM 2265 C CA . ARG A 1 298 ? -33.151 1.369 4.849 1.00 80.94 298 ARG A CA 1
ATOM 2266 C C . ARG A 1 298 ? -31.887 0.707 5.386 1.00 80.94 298 ARG A C 1
ATOM 2268 O O . ARG A 1 298 ? -30.795 1.084 4.971 1.00 80.94 298 ARG A O 1
ATOM 2275 N N . GLU A 1 299 ? -32.024 -0.304 6.241 1.00 79.19 299 GLU A N 1
ATOM 2276 C CA . GLU A 1 299 ? -30.883 -1.058 6.762 1.00 79.19 299 GLU A CA 1
ATOM 2277 C C . GLU A 1 299 ? -30.119 -1.792 5.657 1.00 79.19 299 GLU A C 1
ATOM 2279 O O . GLU A 1 299 ? -28.891 -1.757 5.648 1.00 79.19 299 GLU A O 1
ATOM 2284 N N . ARG A 1 300 ? -30.810 -2.411 4.690 1.00 77.38 300 ARG A N 1
ATOM 2285 C CA . ARG A 1 300 ? -30.149 -3.055 3.539 1.00 77.38 300 ARG A CA 1
ATOM 2286 C C . ARG A 1 300 ? -29.402 -2.055 2.660 1.00 77.38 300 ARG A C 1
ATOM 2288 O O . ARG A 1 300 ? -28.284 -2.339 2.233 1.00 77.38 300 ARG A O 1
ATOM 2295 N N . LEU A 1 301 ? -29.985 -0.884 2.405 1.00 78.50 301 LEU A N 1
ATOM 2296 C CA . LEU A 1 301 ? -29.314 0.182 1.654 1.00 78.50 301 LEU A CA 1
ATOM 2297 C C . LEU A 1 301 ? -28.077 0.699 2.395 1.00 78.50 301 LEU A C 1
ATOM 2299 O O . LEU A 1 301 ? -27.028 0.853 1.775 1.00 78.50 301 LEU A O 1
ATOM 2303 N N . ALA A 1 302 ? -28.178 0.906 3.710 1.00 78.62 302 ALA A N 1
ATOM 2304 C CA . ALA A 1 302 ? -27.047 1.311 4.538 1.00 78.62 302 ALA A CA 1
ATOM 2305 C C . ALA A 1 302 ? -25.928 0.257 4.526 1.00 78.62 302 ALA A C 1
ATOM 2307 O O . ALA A 1 302 ? -24.772 0.608 4.325 1.00 78.62 302 ALA A O 1
ATOM 2308 N N . GLN A 1 303 ? -26.272 -1.030 4.642 1.00 77.56 303 GLN A N 1
ATOM 2309 C CA . GLN A 1 303 ? -25.309 -2.136 4.552 1.00 77.56 303 GLN A CA 1
ATOM 2310 C C . GLN A 1 303 ? -24.626 -2.203 3.183 1.00 77.56 303 GLN A C 1
ATOM 2312 O O . GLN A 1 303 ? -23.424 -2.432 3.100 1.00 77.56 303 GLN A O 1
ATOM 2317 N N . THR A 1 304 ? -25.380 -1.978 2.106 1.00 76.94 304 THR A N 1
ATOM 2318 C CA . THR A 1 304 ? -24.833 -1.994 0.741 1.00 76.94 304 THR A CA 1
ATOM 2319 C C . THR A 1 304 ? -23.879 -0.821 0.516 1.00 76.94 304 THR A C 1
ATOM 2321 O O . THR A 1 304 ? -22.819 -0.998 -0.077 1.00 76.94 304 THR A O 1
ATOM 2324 N N . ALA A 1 305 ? -24.234 0.370 1.009 1.00 74.44 305 ALA A N 1
ATOM 2325 C CA . ALA A 1 305 ? -23.369 1.544 0.948 1.00 74.44 305 ALA A CA 1
ATOM 2326 C C . ALA A 1 305 ? -22.088 1.341 1.770 1.00 74.44 305 ALA A C 1
ATOM 2328 O O . ALA A 1 305 ? -21.000 1.606 1.276 1.00 74.44 305 ALA A O 1
ATOM 2329 N N . GLU A 1 306 ? -22.208 0.793 2.981 1.00 75.75 306 GLU A N 1
ATOM 2330 C CA . GLU A 1 306 ? -21.062 0.499 3.841 1.00 75.75 306 GLU A CA 1
ATOM 2331 C C . GLU A 1 306 ? -20.113 -0.529 3.208 1.00 75.75 306 GLU A C 1
ATOM 2333 O O . GLU A 1 306 ? -18.900 -0.341 3.233 1.00 75.75 306 GLU A O 1
ATOM 2338 N N . ALA A 1 307 ? -20.649 -1.584 2.587 1.00 73.38 307 ALA A N 1
ATOM 2339 C CA . ALA A 1 307 ? -19.846 -2.568 1.866 1.00 73.38 307 ALA A CA 1
ATOM 2340 C C . ALA A 1 307 ? -19.127 -1.951 0.652 1.00 73.38 307 ALA A C 1
ATOM 2342 O O . ALA A 1 307 ? -17.963 -2.264 0.409 1.00 73.38 307 ALA A O 1
ATOM 2343 N N . ALA A 1 308 ? -19.791 -1.054 -0.084 1.00 69.69 308 ALA A N 1
ATOM 2344 C CA . ALA A 1 308 ? -19.196 -0.356 -1.223 1.00 69.69 308 ALA A CA 1
ATOM 2345 C C . ALA A 1 308 ? -18.080 0.613 -0.796 1.00 69.69 308 ALA A C 1
ATOM 2347 O O . ALA A 1 308 ? -17.025 0.649 -1.429 1.00 69.69 308 ALA A O 1
ATOM 2348 N N . ASP A 1 309 ? -18.283 1.361 0.291 1.00 73.44 309 ASP A N 1
ATOM 2349 C CA . ASP A 1 309 ? -17.259 2.243 0.858 1.00 73.44 309 ASP A CA 1
ATOM 2350 C C . ASP A 1 309 ? -16.078 1.428 1.413 1.00 73.44 309 ASP A C 1
ATOM 2352 O O . ASP A 1 309 ? -14.918 1.771 1.179 1.00 73.44 309 ASP A O 1
ATOM 2356 N N . ALA A 1 310 ? -16.349 0.300 2.081 1.00 69.06 310 ALA A N 1
ATOM 2357 C CA . ALA A 1 310 ? -15.316 -0.606 2.578 1.00 69.06 310 ALA A CA 1
ATOM 2358 C C . ALA A 1 310 ? -14.475 -1.217 1.446 1.00 69.06 310 ALA A C 1
ATOM 2360 O O . ALA A 1 310 ? -13.260 -1.357 1.604 1.00 69.06 310 ALA A O 1
ATOM 2361 N N . ASP A 1 311 ? -15.096 -1.552 0.312 1.00 70.12 311 ASP A N 1
ATOM 2362 C CA . ASP A 1 311 ? -14.386 -2.040 -0.869 1.00 70.12 311 ASP A CA 1
ATOM 2363 C C . ASP A 1 311 ? -13.546 -0.935 -1.524 1.00 70.12 311 ASP A C 1
ATOM 2365 O O . ASP A 1 311 ? -12.352 -1.126 -1.762 1.00 70.12 311 ASP A O 1
ATOM 2369 N N . ALA A 1 312 ? -14.116 0.262 -1.700 1.00 68.69 312 ALA A N 1
ATOM 2370 C CA . ALA A 1 312 ? -13.403 1.425 -2.229 1.00 68.69 312 ALA A CA 1
ATOM 2371 C C . ALA A 1 312 ? -12.173 1.810 -1.384 1.00 68.69 312 ALA A C 1
ATOM 2373 O O . ALA A 1 312 ? -11.148 2.235 -1.931 1.00 68.69 312 ALA A O 1
ATOM 2374 N N . ASP A 1 313 ? -12.265 1.630 -0.065 1.00 63.75 313 ASP A N 1
ATOM 2375 C CA . ASP A 1 313 ? -11.182 1.872 0.886 1.00 63.75 313 ASP A CA 1
ATOM 2376 C C . ASP A 1 313 ? -10.215 0.683 1.041 1.00 63.75 313 ASP A C 1
ATOM 2378 O O . ASP A 1 313 ? -9.180 0.831 1.703 1.00 63.75 313 ASP A O 1
ATOM 2382 N N . SER A 1 314 ? -10.510 -0.484 0.454 1.00 63.53 314 SER A N 1
ATOM 2383 C CA . SER A 1 314 ? -9.664 -1.673 0.579 1.00 63.53 314 SER A CA 1
ATOM 2384 C C . SER A 1 314 ? -8.362 -1.555 -0.220 1.00 63.53 314 SER A C 1
ATOM 2386 O O . SER A 1 314 ? -8.288 -0.955 -1.295 1.00 63.53 314 SER A O 1
ATOM 2388 N N . PHE A 1 315 ? -7.296 -2.202 0.266 1.00 62.94 315 PHE A N 1
ATOM 2389 C CA . PHE A 1 315 ? -6.080 -2.423 -0.526 1.00 62.94 315 PHE A CA 1
ATOM 2390 C C . PHE A 1 315 ? -6.328 -3.311 -1.748 1.00 62.94 315 PHE A C 1
ATOM 2392 O O . PHE A 1 315 ? -5.570 -3.238 -2.724 1.00 62.94 315 PHE A O 1
ATOM 2399 N N . TYR A 1 316 ? -7.377 -4.129 -1.701 1.00 65.94 316 TYR A N 1
ATOM 2400 C CA . TYR A 1 316 ? -7.741 -5.083 -2.737 1.00 65.94 316 TYR A CA 1
ATOM 2401 C C . TYR A 1 316 ? -9.233 -4.932 -3.075 1.00 65.94 316 TYR A C 1
ATOM 2403 O O . TYR A 1 316 ? -10.013 -5.785 -2.661 1.00 65.94 316 TYR A O 1
ATOM 2411 N N . PRO A 1 317 ? -9.618 -3.847 -3.776 1.00 57.97 317 PRO A N 1
ATOM 2412 C CA . PRO A 1 317 ? -10.999 -3.641 -4.211 1.00 57.97 317 PRO A CA 1
ATOM 2413 C C . PRO A 1 317 ? -11.383 -4.664 -5.291 1.00 57.97 317 PRO A C 1
ATOM 2415 O O . PRO A 1 317 ? -10.516 -5.009 -6.115 1.00 57.97 317 PRO A O 1
ATOM 2418 N N . GLU A 1 318 ? -12.642 -5.108 -5.301 1.00 54.12 318 GLU A N 1
ATOM 2419 C CA . GLU A 1 318 ? -13.220 -6.027 -6.304 1.00 54.12 318 GLU A CA 1
ATOM 2420 C C . GLU A 1 318 ? -14.024 -5.318 -7.408 1.00 54.12 318 GLU A C 1
ATOM 2422 O O . GLU A 1 318 ? -14.844 -4.418 -7.128 1.00 54.12 318 GLU A O 1
#

Sequence (318 aa):
MYLKRIEVEGYRASANAPIVCELCGRFSLILGANGSGKTTINEAIALAHPRSFPRLAPIDATALGATPRAVRVEYEFETGASREGALGKHRKRLGLGAPKWSRPLERSLGHVRAGRPDEPATEYDSVRLVYLPALRNPVDDLSRRDARILLELLRADERKHPETGGLRSLRVQAEGMLSSLTKHPLVGNIEARIAENLRIISGGVQEHHAFVGTQTVDDTY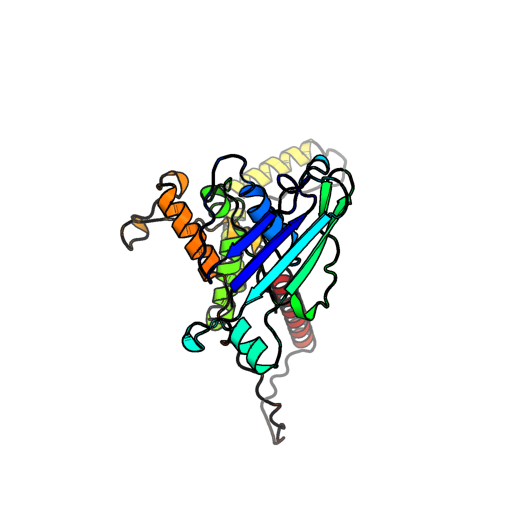LARVFEMLVGLLPDRGDARRLQVSSLGYVNLLHIAVTLAGIPEAGSTPLPDEPQESADEDASSSSEASDDELADAARERLAQTAEAADADADSFYPE

pLDDT: mean 81.01, std 15.17, range [29.23, 97.81]